Protein AF-A0A941UN58-F1 (afdb_monomer_lite)

Radius of gyration: 19.38 Å; chains: 1; bounding box: 45×36×51 Å

Sequence (206 aa):
MVASLGATIKMPNGKDLAALIVPTAYIPPTFPCPALAANNLCGIHANKPLRCRTMPFYPYREEQYQAETLSPRAGWACNTTPTAPVVFSHKKVVWREDFDRELAALRTQVPTMRTYATYMLRYTPLITGSLAKASIDRKGGQVITSLSSFLTATRNPDAQGIAEQQLSVLNMYIEKTAESKELAEYHLQYTRWAKEMSFLASTQTR

Structure (mmCIF, N/CA/C/O backbone):
data_AF-A0A941UN58-F1
#
_entry.id   AF-A0A941UN58-F1
#
loop_
_atom_site.group_PDB
_atom_site.id
_atom_site.type_symbol
_atom_site.label_atom_id
_atom_site.label_alt_id
_atom_site.label_comp_id
_atom_site.label_asym_id
_atom_site.label_entity_id
_atom_site.label_seq_id
_atom_site.pdbx_PDB_ins_code
_atom_site.Cartn_x
_atom_site.Cartn_y
_atom_site.Cartn_z
_atom_site.occupancy
_atom_site.B_iso_or_equiv
_atom_site.auth_seq_id
_atom_site.auth_comp_id
_atom_site.auth_asym_id
_atom_site.auth_atom_id
_atom_site.pdbx_PDB_model_num
ATOM 1 N N . MET A 1 1 ? -7.756 3.978 -16.737 1.00 73.19 1 MET A N 1
ATOM 2 C CA . MET A 1 1 ? -7.179 2.787 -16.065 1.00 73.19 1 MET A CA 1
ATOM 3 C C . MET A 1 1 ? -7.389 2.751 -14.545 1.00 73.19 1 MET A C 1
ATOM 5 O O . MET A 1 1 ? -7.778 1.711 -14.030 1.00 73.19 1 MET A O 1
ATOM 9 N N . VAL A 1 2 ? -7.182 3.844 -13.799 1.00 77.94 2 VAL A N 1
ATOM 10 C CA . VAL A 1 2 ? -7.379 3.832 -12.329 1.00 77.94 2 VAL A CA 1
ATOM 11 C C . VAL A 1 2 ? -8.813 3.462 -11.930 1.00 77.94 2 VAL A C 1
ATOM 13 O O . VAL A 1 2 ? -9.005 2.582 -11.099 1.00 77.94 2 VAL A O 1
ATOM 16 N N . ALA A 1 3 ? -9.824 4.035 -12.591 1.00 81.56 3 ALA A N 1
ATOM 17 C CA . ALA A 1 3 ? -11.232 3.742 -12.297 1.00 81.56 3 ALA A CA 1
ATOM 18 C C . ALA A 1 3 ? -11.618 2.255 -12.479 1.00 81.56 3 ALA A C 1
ATOM 20 O O . ALA A 1 3 ? -12.545 1.772 -11.832 1.00 81.56 3 ALA A O 1
ATOM 21 N N . SER A 1 4 ? -10.905 1.508 -13.335 1.00 86.44 4 SER A N 1
ATOM 22 C CA . SER A 1 4 ? -11.160 0.077 -13.556 1.00 86.44 4 SER A CA 1
ATOM 23 C C . SER A 1 4 ? -10.474 -0.838 -12.540 1.00 86.44 4 SER A C 1
ATOM 25 O O . SER A 1 4 ? -10.894 -1.980 -12.402 1.00 86.44 4 SER A O 1
ATOM 27 N N . LEU A 1 5 ? -9.421 -0.365 -11.865 1.00 89.62 5 LEU A N 1
ATOM 28 C CA . LEU A 1 5 ? -8.646 -1.148 -10.890 1.00 89.62 5 LEU A CA 1
ATOM 29 C C . LEU A 1 5 ? -8.830 -0.675 -9.440 1.00 89.62 5 LEU A C 1
ATOM 31 O O . LEU A 1 5 ? -8.370 -1.343 -8.522 1.00 89.62 5 LEU A O 1
ATOM 35 N N . GLY A 1 6 ? -9.491 0.461 -9.229 1.00 90.62 6 GLY A N 1
ATOM 36 C CA . GLY A 1 6 ? -9.770 1.028 -7.914 1.00 90.62 6 GLY A CA 1
ATOM 37 C C . GLY A 1 6 ? -11.257 1.309 -7.699 1.00 90.62 6 GLY A C 1
ATOM 38 O O . GLY A 1 6 ? -12.130 0.535 -8.104 1.00 90.62 6 GLY A O 1
ATOM 39 N N . ALA A 1 7 ? -11.543 2.440 -7.059 1.00 93.12 7 ALA A N 1
ATOM 40 C CA . ALA A 1 7 ? -12.893 2.909 -6.778 1.00 93.12 7 ALA A CA 1
ATOM 41 C C . ALA A 1 7 ? -13.136 4.295 -7.388 1.00 93.12 7 ALA A C 1
ATOM 43 O O . ALA A 1 7 ? -12.219 5.107 -7.504 1.00 93.12 7 ALA A O 1
ATOM 44 N N . THR A 1 8 ? -14.388 4.573 -7.744 1.00 93.62 8 THR A N 1
ATOM 45 C CA . THR A 1 8 ? -14.839 5.917 -8.118 1.00 93.62 8 THR A CA 1
ATOM 46 C C . THR A 1 8 ? -15.608 6.508 -6.946 1.00 93.62 8 THR A C 1
ATOM 48 O O . THR A 1 8 ? -16.540 5.886 -6.440 1.00 93.62 8 THR A O 1
ATOM 51 N N . ILE A 1 9 ? -15.211 7.698 -6.512 1.00 91.69 9 ILE A N 1
ATOM 52 C CA . ILE A 1 9 ? -15.760 8.395 -5.352 1.00 91.69 9 ILE A CA 1
ATOM 53 C C . ILE A 1 9 ? -16.457 9.666 -5.832 1.00 91.69 9 ILE A C 1
ATOM 55 O O . ILE A 1 9 ? -15.855 10.483 -6.525 1.00 91.69 9 ILE A O 1
ATOM 59 N N . LYS A 1 10 ? -17.719 9.845 -5.434 1.00 90.12 10 LYS A N 1
ATOM 60 C CA . LYS A 1 10 ? -18.462 11.096 -5.625 1.00 90.12 10 LYS A CA 1
ATOM 61 C C . LYS A 1 10 ? -17.947 12.137 -4.634 1.00 90.12 10 LYS A C 1
ATOM 63 O O . LYS A 1 10 ? -18.044 11.943 -3.424 1.00 90.12 10 LYS A O 1
ATOM 68 N N . MET A 1 11 ? -17.405 13.235 -5.142 1.00 87.31 11 MET A N 1
ATOM 69 C CA . MET A 1 11 ? -16.899 14.334 -4.323 1.00 87.31 11 MET A CA 1
ATOM 70 C C . MET A 1 11 ? -18.022 15.327 -3.974 1.00 87.31 11 MET A C 1
ATOM 72 O O . MET A 1 11 ? -19.002 15.417 -4.717 1.00 87.31 11 MET A O 1
ATOM 76 N N . PRO A 1 12 ? -17.881 16.140 -2.906 1.00 81.38 12 PRO A N 1
ATOM 77 C CA . PRO A 1 12 ? -18.893 17.137 -2.530 1.00 81.38 12 PRO A CA 1
ATOM 78 C C . PRO A 1 12 ? -19.205 18.166 -3.628 1.00 81.38 12 PR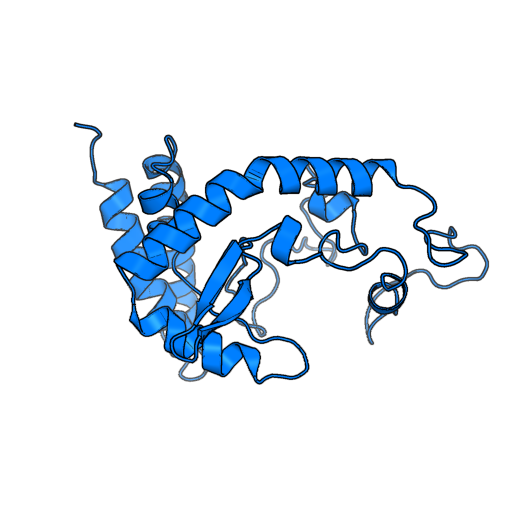O A C 1
ATOM 80 O O . PRO A 1 12 ? -20.306 18.697 -3.687 1.00 81.38 12 PRO A O 1
ATOM 83 N N . ASN A 1 13 ? -18.253 18.424 -4.530 1.00 82.69 13 ASN A N 1
ATOM 84 C CA . ASN A 1 13 ? -18.432 19.300 -5.693 1.00 82.69 13 ASN A CA 1
ATOM 85 C C . ASN A 1 13 ? -19.126 18.610 -6.890 1.00 82.69 13 ASN A C 1
ATOM 87 O O . ASN A 1 13 ? -19.114 19.150 -7.994 1.00 82.69 13 ASN A O 1
ATOM 91 N N . GLY A 1 14 ? -19.658 17.398 -6.702 1.00 84.31 14 GLY A N 1
ATOM 92 C CA . GLY A 1 14 ? -20.348 16.607 -7.721 1.00 84.31 14 GLY A CA 1
ATOM 93 C C . GLY A 1 14 ? -19.438 15.875 -8.713 1.00 84.31 14 GLY A C 1
ATOM 94 O O . GLY A 1 14 ? -19.939 15.072 -9.502 1.00 84.31 14 GLY A O 1
ATOM 95 N N . LYS A 1 15 ? -18.119 16.111 -8.686 1.00 88.94 15 LYS A N 1
ATOM 96 C CA . LYS A 1 15 ? -17.165 15.442 -9.581 1.00 88.94 15 LYS A CA 1
ATOM 97 C C . LYS A 1 15 ? -16.853 14.027 -9.103 1.00 88.94 15 LYS A C 1
ATOM 99 O O . LYS A 1 15 ? -16.841 13.750 -7.905 1.00 88.94 15 LYS A O 1
ATOM 104 N N . ASP A 1 16 ? -16.531 13.160 -10.054 1.00 91.38 16 ASP A N 1
ATOM 105 C CA . ASP A 1 16 ? -16.059 11.810 -9.774 1.00 91.38 16 ASP A CA 1
ATOM 106 C C . ASP A 1 16 ? -14.532 11.808 -9.640 1.00 91.38 16 ASP A C 1
ATOM 108 O O . ASP A 1 16 ? -13.813 12.318 -10.501 1.00 91.38 16 ASP A O 1
ATOM 112 N N . LEU A 1 17 ? -14.035 11.215 -8.558 1.00 91.06 17 LEU A N 1
ATOM 113 C CA . LEU A 1 17 ? -12.616 10.998 -8.311 1.00 91.06 17 LEU A CA 1
ATOM 114 C C . LEU A 1 17 ? -12.307 9.505 -8.416 1.00 91.06 17 LEU A C 1
ATOM 116 O O . LEU A 1 17 ? -12.854 8.697 -7.669 1.00 91.06 17 LEU A O 1
ATOM 120 N N . ALA A 1 18 ? -11.400 9.136 -9.319 1.00 91.44 18 ALA A N 1
ATOM 121 C CA . ALA A 1 18 ? -10.871 7.780 -9.377 1.00 91.44 18 ALA A CA 1
ATOM 122 C C . ALA A 1 18 ? -9.743 7.626 -8.346 1.00 91.44 18 ALA A C 1
ATOM 124 O O . ALA A 1 18 ? -8.711 8.288 -8.450 1.00 91.44 18 ALA A O 1
ATOM 125 N N . ALA A 1 19 ? -9.934 6.744 -7.370 1.00 91.62 19 ALA A N 1
ATOM 126 C CA . ALA A 1 19 ? -8.967 6.451 -6.324 1.00 91.62 19 ALA A CA 1
ATOM 127 C C . ALA A 1 19 ? -8.423 5.031 -6.485 1.00 91.62 19 ALA A C 1
ATOM 129 O O . ALA A 1 19 ? -9.181 4.060 -6.566 1.00 91.62 19 ALA A O 1
ATOM 130 N N . LEU A 1 20 ? -7.097 4.911 -6.498 1.00 91.94 20 LEU A N 1
ATOM 131 C CA . LEU A 1 20 ? -6.428 3.630 -6.339 1.00 91.94 20 LEU A CA 1
ATOM 132 C C . LEU A 1 20 ? -6.221 3.368 -4.845 1.00 91.94 20 LEU A C 1
ATOM 134 O O . LEU A 1 20 ? -5.680 4.218 -4.142 1.00 91.94 20 LEU A O 1
ATOM 138 N N . ILE A 1 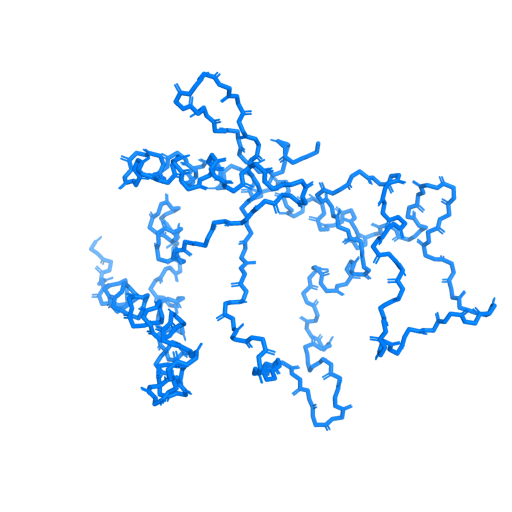21 ? -6.621 2.188 -4.380 1.00 93.12 21 ILE A N 1
ATOM 139 C CA . ILE A 1 21 ? -6.390 1.739 -3.007 1.00 93.12 21 ILE A CA 1
ATOM 140 C C . ILE A 1 21 ? -5.327 0.647 -3.072 1.00 93.12 21 ILE A C 1
ATOM 142 O O . ILE A 1 21 ? -5.502 -0.345 -3.776 1.00 93.12 21 ILE A O 1
ATOM 146 N N . VAL A 1 22 ? -4.211 0.853 -2.377 1.00 91.00 22 VAL A N 1
ATOM 147 C CA . VAL A 1 22 ? -3.083 -0.084 -2.344 1.00 91.00 22 VAL A CA 1
ATOM 148 C C . VAL A 1 22 ? -2.537 -0.205 -0.927 1.00 91.00 22 VAL A C 1
ATOM 150 O O . VAL A 1 22 ? -2.548 0.785 -0.191 1.00 91.00 22 VAL A O 1
ATOM 153 N N . PRO A 1 23 ? -2.014 -1.380 -0.542 1.00 90.19 23 PRO A N 1
ATOM 154 C CA . PRO A 1 23 ? -1.199 -1.477 0.655 1.00 90.19 23 PRO A CA 1
ATOM 155 C C . PRO A 1 23 ? 0.065 -0.631 0.474 1.00 90.19 23 PRO A C 1
ATOM 157 O O . PRO A 1 23 ? 0.680 -0.630 -0.596 1.00 90.19 23 PRO A O 1
ATOM 160 N N . THR A 1 24 ? 0.463 0.080 1.524 1.00 89.56 24 THR A N 1
ATOM 161 C CA . THR A 1 24 ? 1.693 0.871 1.534 1.00 89.56 24 THR A CA 1
ATOM 162 C C . THR A 1 24 ? 2.495 0.584 2.793 1.00 89.56 24 THR A C 1
ATOM 164 O O . THR A 1 24 ? 1.934 0.443 3.880 1.00 89.56 24 THR A O 1
ATOM 167 N N . ALA A 1 25 ? 3.815 0.496 2.647 1.00 90.12 25 ALA A N 1
ATOM 168 C CA . ALA A 1 25 ? 4.718 0.460 3.784 1.00 90.12 25 ALA A CA 1
ATOM 169 C C . ALA A 1 25 ? 4.926 1.898 4.270 1.00 90.12 25 ALA A C 1
ATOM 171 O O . ALA A 1 25 ? 5.585 2.697 3.606 1.00 90.12 25 ALA A O 1
ATOM 172 N N . TYR A 1 26 ? 4.347 2.233 5.419 1.00 93.75 26 TYR A N 1
ATOM 173 C CA . TYR A 1 26 ? 4.491 3.553 6.022 1.00 93.75 26 TYR A CA 1
ATOM 174 C C . TYR A 1 26 ? 5.748 3.581 6.895 1.00 93.75 26 TYR A C 1
ATOM 176 O O . TYR A 1 26 ? 5.681 3.308 8.089 1.00 93.75 26 TYR A O 1
ATOM 184 N N . ILE A 1 27 ? 6.906 3.825 6.279 1.00 93.06 27 ILE A N 1
ATOM 185 C CA . ILE A 1 27 ? 8.233 3.818 6.916 1.00 93.06 27 ILE A CA 1
ATOM 186 C C . ILE A 1 27 ? 8.887 5.189 6.689 1.00 93.06 27 ILE A C 1
ATOM 188 O O . ILE A 1 27 ? 8.798 5.694 5.565 1.00 93.06 27 ILE A O 1
ATOM 192 N N . PRO A 1 28 ? 9.558 5.793 7.692 1.00 94.19 28 PRO A N 1
ATOM 193 C CA . PRO A 1 28 ? 10.266 7.049 7.497 1.00 94.19 28 PRO A CA 1
ATOM 194 C C . PRO A 1 28 ? 11.301 6.943 6.370 1.00 94.19 28 PRO A C 1
ATOM 196 O O . PRO A 1 28 ? 12.021 5.946 6.314 1.00 94.19 28 PRO A O 1
ATOM 199 N N . PRO A 1 29 ? 11.458 7.968 5.513 1.00 90.44 29 PRO A N 1
ATOM 200 C CA . PRO A 1 29 ? 12.427 7.931 4.415 1.00 90.44 29 PRO A CA 1
ATOM 201 C C . PRO A 1 29 ? 13.883 7.758 4.866 1.00 90.44 29 PRO A C 1
ATOM 203 O O . PRO A 1 29 ? 14.720 7.322 4.084 1.00 90.44 29 PRO A O 1
ATOM 206 N N . THR A 1 30 ? 14.187 8.118 6.115 1.00 91.06 30 THR A N 1
ATOM 207 C CA . THR A 1 30 ? 15.514 7.986 6.727 1.00 91.06 30 THR A CA 1
ATOM 208 C C . THR A 1 30 ? 15.807 6.575 7.232 1.00 91.06 30 THR A C 1
ATOM 210 O O . THR A 1 30 ? 16.955 6.275 7.553 1.00 91.06 30 THR A O 1
ATOM 213 N N . PHE A 1 31 ? 14.803 5.697 7.322 1.00 91.69 31 PHE A N 1
ATOM 214 C CA . PHE A 1 31 ? 14.996 4.328 7.787 1.00 91.69 31 PHE A CA 1
ATOM 215 C C . PHE A 1 31 ? 15.304 3.397 6.610 1.00 91.69 31 PHE A C 1
ATOM 217 O O . PHE A 1 31 ? 14.686 3.514 5.547 1.00 91.69 31 PHE A O 1
ATOM 224 N N . PRO A 1 32 ? 16.226 2.432 6.782 1.00 87.44 32 PRO A N 1
ATOM 225 C CA . PRO A 1 32 ? 16.483 1.440 5.753 1.00 87.44 32 PRO A CA 1
ATOM 226 C C . PRO A 1 32 ? 15.243 0.569 5.526 1.00 87.44 32 PRO A C 1
ATOM 228 O O . PRO A 1 32 ? 14.436 0.335 6.430 1.00 87.44 32 PRO A O 1
ATOM 231 N N . CYS A 1 33 ? 15.112 0.043 4.308 1.00 86.19 33 CYS A N 1
ATOM 232 C CA . CYS A 1 33 ? 14.090 -0.953 4.016 1.00 86.19 33 CYS A CA 1
ATOM 233 C C . CYS A 1 33 ? 14.307 -2.184 4.920 1.00 86.19 33 CYS A C 1
ATOM 235 O O . CYS A 1 33 ? 15.404 -2.742 4.909 1.00 86.19 33 CYS A O 1
ATOM 237 N N . PRO A 1 34 ? 13.291 -2.664 5.660 1.00 86.75 34 PRO A N 1
ATOM 238 C CA . PRO A 1 34 ? 13.441 -3.822 6.546 1.00 86.75 34 PRO A CA 1
ATOM 239 C C . PRO A 1 34 ? 13.696 -5.126 5.779 1.00 86.75 34 PRO A C 1
ATOM 241 O O . PRO A 1 34 ? 14.166 -6.101 6.351 1.00 86.75 34 PRO A O 1
ATOM 244 N N . ALA A 1 35 ? 13.401 -5.143 4.477 1.00 86.31 35 ALA A N 1
ATOM 245 C CA . ALA A 1 35 ? 13.695 -6.256 3.586 1.00 86.31 35 ALA A CA 1
ATOM 246 C C . ALA A 1 35 ? 15.081 -6.147 2.924 1.00 86.31 35 ALA A C 1
ATOM 248 O O . ALA A 1 35 ? 15.351 -6.890 1.985 1.00 86.31 35 ALA A O 1
ATOM 249 N N . LEU A 1 36 ? 15.945 -5.215 3.335 1.00 86.31 36 LEU A N 1
ATOM 250 C CA . LEU A 1 36 ? 17.297 -5.091 2.795 1.00 86.31 36 LEU A CA 1
ATOM 251 C C . LEU A 1 36 ? 18.229 -6.114 3.465 1.00 86.31 36 LEU A C 1
ATOM 253 O O . LEU A 1 36 ? 18.356 -6.141 4.685 1.00 86.31 36 LEU A O 1
ATOM 257 N N . ALA A 1 37 ? 18.873 -6.966 2.670 1.00 86.25 37 ALA A N 1
ATOM 258 C CA . ALA A 1 37 ? 19.876 -7.917 3.137 1.00 86.25 37 ALA A CA 1
ATOM 259 C C . ALA A 1 37 ? 21.243 -7.237 3.342 1.00 86.25 37 ALA A C 1
ATOM 261 O O . ALA A 1 37 ? 21.474 -6.122 2.875 1.00 86.25 37 ALA A O 1
ATOM 262 N N . ALA A 1 38 ? 22.183 -7.931 3.996 1.00 87.56 38 ALA A N 1
ATOM 263 C CA . ALA A 1 38 ? 23.514 -7.395 4.322 1.00 87.56 38 ALA A CA 1
ATOM 264 C C . ALA A 1 38 ? 24.342 -6.965 3.093 1.00 87.56 38 ALA A C 1
ATOM 266 O O . ALA A 1 38 ? 25.227 -6.123 3.197 1.00 87.56 38 ALA A O 1
ATOM 267 N N . ASN A 1 39 ? 24.041 -7.518 1.917 1.00 85.31 39 ASN A N 1
ATOM 268 C CA . ASN A 1 39 ? 24.653 -7.144 0.641 1.00 85.31 39 ASN A CA 1
ATOM 269 C C . ASN A 1 39 ? 23.946 -5.964 -0.058 1.00 85.31 39 ASN A C 1
ATOM 271 O O . ASN A 1 39 ? 24.183 -5.734 -1.242 1.00 85.31 39 ASN A O 1
ATOM 275 N N . ASN A 1 40 ? 23.059 -5.244 0.638 1.00 80.38 40 ASN A N 1
ATOM 276 C CA . ASN A 1 40 ? 22.220 -4.171 0.097 1.00 80.38 40 ASN A CA 1
ATOM 277 C C . ASN A 1 40 ? 21.281 -4.604 -1.046 1.00 80.38 40 ASN A C 1
ATOM 279 O O . ASN A 1 40 ? 20.822 -3.769 -1.826 1.00 80.38 40 ASN A O 1
ATOM 283 N N . LEU A 1 41 ? 20.956 -5.899 -1.141 1.00 81.06 41 LEU A N 1
ATOM 284 C CA . LEU A 1 41 ? 19.946 -6.420 -2.065 1.00 81.06 41 LEU A CA 1
ATOM 285 C C . LEU A 1 41 ? 18.640 -6.748 -1.335 1.00 81.06 41 LEU A C 1
ATOM 287 O O . LEU A 1 41 ? 18.591 -6.897 -0.118 1.00 81.06 41 LEU A O 1
ATOM 291 N N . CYS A 1 42 ? 17.550 -6.853 -2.088 1.00 82.38 42 CYS A N 1
ATOM 292 C CA . CYS A 1 42 ? 16.226 -7.116 -1.536 1.00 82.38 42 CYS A CA 1
ATOM 293 C C . CYS A 1 42 ? 16.103 -8.579 -1.067 1.00 82.38 42 CYS A C 1
ATOM 295 O O . CYS A 1 42 ? 16.036 -9.484 -1.881 1.00 82.38 42 CYS A O 1
ATOM 297 N N . GLY A 1 43 ? 16.018 -8.853 0.231 1.00 85.44 43 GLY A N 1
ATOM 298 C CA . GLY A 1 43 ? 16.017 -10.210 0.795 1.00 85.44 43 GLY A CA 1
ATOM 299 C C . GLY A 1 43 ? 14.819 -11.103 0.428 1.00 85.44 43 GLY A C 1
ATOM 300 O O . GLY A 1 43 ? 14.869 -12.307 0.650 1.00 85.44 43 GLY A O 1
ATOM 301 N N . ILE A 1 44 ? 13.753 -10.570 -0.180 1.00 83.81 44 ILE A N 1
ATOM 302 C CA . ILE A 1 44 ? 12.529 -11.332 -0.514 1.00 83.81 44 ILE A CA 1
ATOM 303 C C . ILE A 1 44 ? 12.625 -12.148 -1.820 1.00 83.81 44 ILE A C 1
ATOM 305 O O . ILE A 1 44 ? 11.600 -12.568 -2.354 1.00 83.81 44 ILE A O 1
ATOM 309 N N . HIS A 1 45 ? 13.825 -12.377 -2.368 1.00 76.62 45 HIS A N 1
ATOM 310 C CA . HIS A 1 45 ? 14.002 -13.011 -3.684 1.00 76.62 45 HIS A CA 1
ATOM 311 C C . HIS A 1 45 ? 13.427 -14.433 -3.788 1.00 76.62 45 HIS A C 1
ATOM 313 O O . HIS A 1 45 ? 12.812 -14.744 -4.808 1.00 76.62 45 HIS A O 1
ATOM 319 N N . ALA A 1 46 ? 13.576 -15.274 -2.758 1.00 73.75 46 ALA A N 1
ATOM 320 C CA . ALA A 1 46 ? 13.128 -16.674 -2.803 1.00 73.75 46 ALA A CA 1
ATOM 321 C C . ALA A 1 46 ? 11.602 -16.808 -2.962 1.00 73.75 46 ALA A C 1
ATOM 323 O O . ALA A 1 46 ? 11.123 -17.659 -3.703 1.00 73.75 46 ALA A O 1
ATOM 324 N N . ASN A 1 47 ? 10.847 -15.906 -2.330 1.00 78.06 47 ASN A N 1
ATOM 325 C CA . ASN A 1 47 ? 9.384 -15.887 -2.345 1.00 78.06 47 ASN A CA 1
ATOM 326 C C . ASN A 1 47 ? 8.862 -14.583 -2.951 1.00 78.06 47 ASN A C 1
ATOM 328 O O . ASN A 1 47 ? 7.908 -13.992 -2.446 1.00 78.06 47 ASN A O 1
ATOM 332 N N . LYS A 1 48 ? 9.523 -14.106 -4.017 1.00 82.62 48 LYS A N 1
ATOM 333 C CA . LYS A 1 48 ? 9.242 -12.796 -4.611 1.00 82.62 48 LYS A CA 1
ATOM 334 C C . LYS A 1 48 ? 7.743 -12.681 -4.920 1.00 82.62 48 LYS A C 1
ATOM 336 O O . LYS A 1 48 ? 7.264 -13.450 -5.766 1.00 82.62 48 LYS A O 1
ATOM 341 N N . PRO A 1 49 ? 7.009 -11.752 -4.279 1.00 86.19 49 PRO A N 1
ATOM 342 C CA . PRO A 1 49 ? 5.588 -11.581 -4.534 1.00 86.19 49 PRO A CA 1
ATOM 343 C C . PRO A 1 49 ? 5.379 -11.110 -5.972 1.00 86.19 49 PRO A C 1
ATOM 345 O O . PRO A 1 49 ? 6.286 -10.545 -6.590 1.00 86.19 49 PRO A O 1
ATOM 348 N N . LEU A 1 50 ? 4.178 -11.337 -6.501 1.00 89.25 50 LEU A N 1
ATOM 349 C CA . LEU A 1 50 ? 3.846 -11.098 -7.906 1.00 89.25 50 LEU A CA 1
ATOM 350 C C . LEU A 1 50 ? 4.235 -9.684 -8.370 1.00 89.25 50 LEU A C 1
ATOM 352 O O . LEU A 1 50 ? 5.013 -9.546 -9.313 1.00 89.25 50 LEU A O 1
ATOM 356 N N . ARG A 1 51 ? 3.865 -8.651 -7.603 1.00 87.38 51 ARG A N 1
ATOM 357 C CA . ARG A 1 51 ? 4.274 -7.255 -7.828 1.00 87.38 51 ARG A CA 1
ATOM 358 C C . ARG A 1 51 ? 5.777 -7.072 -8.020 1.00 87.38 51 ARG A C 1
ATOM 360 O O . ARG A 1 51 ? 6.213 -6.318 -8.882 1.00 87.38 51 ARG A O 1
ATOM 367 N N . CYS A 1 52 ? 6.594 -7.734 -7.210 1.00 84.56 52 CYS A N 1
ATOM 368 C CA . CYS A 1 52 ? 8.044 -7.615 -7.307 1.00 84.56 52 CYS A CA 1
ATOM 369 C C . CYS A 1 52 ? 8.601 -8.329 -8.551 1.00 84.56 52 CYS A C 1
ATOM 371 O O . CYS A 1 52 ? 9.704 -7.994 -8.991 1.00 84.56 52 CYS A O 1
ATOM 373 N N . ARG A 1 53 ? 7.876 -9.299 -9.126 1.00 87.62 53 ARG A N 1
ATOM 374 C CA . ARG A 1 53 ? 8.214 -9.926 -10.417 1.00 87.62 53 ARG A CA 1
ATOM 375 C C . ARG A 1 53 ? 7.862 -9.020 -11.594 1.00 87.62 53 ARG A C 1
ATOM 377 O O . ARG A 1 53 ? 8.622 -8.973 -12.548 1.00 87.62 53 ARG A O 1
ATOM 384 N N . THR A 1 54 ? 6.787 -8.237 -11.489 1.00 87.38 54 THR A N 1
ATOM 385 C CA . THR A 1 54 ? 6.361 -7.315 -12.558 1.00 87.38 54 THR A CA 1
ATOM 386 C C . THR A 1 54 ? 7.158 -6.014 -12.632 1.00 87.38 54 THR A C 1
ATOM 388 O O . THR A 1 54 ? 6.962 -5.238 -13.566 1.00 87.38 54 THR A O 1
ATOM 391 N N . MET A 1 55 ? 7.997 -5.710 -11.635 1.00 83.62 55 MET A N 1
ATOM 392 C CA . MET A 1 55 ? 8.800 -4.483 -11.613 1.00 83.62 55 MET A CA 1
ATOM 393 C C . MET A 1 55 ? 9.691 -4.385 -12.867 1.00 83.62 55 MET A C 1
ATOM 395 O O . MET A 1 55 ? 10.350 -5.372 -13.192 1.00 83.62 55 MET A O 1
ATOM 399 N N . PRO A 1 56 ? 9.765 -3.216 -13.541 1.00 85.56 56 PRO A N 1
ATOM 400 C CA . PRO A 1 56 ? 9.315 -1.891 -13.094 1.00 85.56 56 PRO A CA 1
ATOM 401 C C . PRO A 1 56 ? 7.955 -1.454 -13.674 1.00 85.56 56 PRO A C 1
ATOM 403 O O . PRO A 1 56 ? 7.659 -0.259 -13.714 1.00 85.56 56 PRO A O 1
ATOM 406 N N . PHE A 1 57 ? 7.123 -2.383 -14.151 1.00 91.88 57 PHE A N 1
ATOM 407 C CA . PHE A 1 57 ? 5.832 -2.054 -14.754 1.00 91.88 57 PHE A CA 1
ATOM 408 C C . PHE A 1 57 ? 4.732 -1.852 -13.708 1.00 91.88 57 PHE A C 1
ATOM 410 O O . PHE A 1 57 ? 4.636 -2.570 -12.709 1.00 91.88 57 PHE A O 1
ATOM 417 N N . TYR A 1 58 ? 3.851 -0.888 -13.973 1.00 89.44 58 TYR A N 1
ATOM 418 C CA . TYR A 1 58 ? 2.751 -0.512 -13.091 1.00 89.44 58 TYR A CA 1
ATOM 419 C C . TYR A 1 58 ? 1.408 -0.757 -13.785 1.00 89.44 58 TYR A C 1
ATOM 421 O O . TYR A 1 58 ? 0.974 0.107 -14.542 1.00 89.44 58 TYR A O 1
ATOM 429 N N . PRO A 1 59 ? 0.685 -1.855 -13.492 1.00 89.31 59 PRO A N 1
ATOM 430 C CA . PRO A 1 59 ? -0.635 -2.148 -14.070 1.00 89.31 59 PRO A CA 1
ATOM 431 C C . PRO A 1 59 ? -1.708 -1.060 -13.912 1.00 89.31 59 PRO A C 1
ATOM 433 O O . PRO A 1 59 ? -2.772 -1.166 -14.506 1.00 89.31 59 PRO A O 1
ATOM 436 N N . TYR A 1 60 ? -1.454 -0.027 -13.106 1.00 86.62 60 TYR A N 1
ATOM 437 C CA . TYR A 1 60 ? -2.326 1.136 -12.921 1.00 86.62 60 TYR A CA 1
ATOM 438 C C . TYR A 1 60 ? -2.125 2.234 -13.981 1.00 86.62 60 TYR A C 1
ATOM 440 O O . TYR A 1 60 ? -2.948 3.148 -14.074 1.00 86.62 60 TYR A O 1
ATOM 448 N N . ARG A 1 61 ? -1.033 2.160 -14.754 1.00 88.25 61 ARG A N 1
ATOM 449 C CA . ARG A 1 61 ? -0.693 3.057 -15.864 1.00 88.25 61 ARG A CA 1
ATOM 450 C C . ARG A 1 61 ? -0.906 2.358 -17.199 1.00 88.25 61 ARG A C 1
ATOM 452 O O . ARG A 1 61 ? -0.600 1.174 -17.344 1.00 88.25 61 ARG A O 1
ATOM 459 N N . GLU A 1 62 ? -1.403 3.105 -18.183 1.00 87.88 62 GLU A N 1
ATOM 460 C CA . GLU A 1 62 ? -1.552 2.567 -19.533 1.00 87.88 62 GLU A CA 1
ATOM 461 C C . GLU A 1 62 ? -0.212 2.088 -20.069 1.00 87.88 62 GLU A C 1
ATOM 463 O O . GLU A 1 62 ? 0.824 2.711 -19.838 1.00 87.88 62 GLU A O 1
ATOM 468 N N . GLU A 1 63 ? -0.247 0.957 -20.770 1.00 90.81 63 GLU A N 1
ATOM 469 C CA . GLU A 1 63 ? 0.951 0.259 -21.226 1.00 90.81 63 GLU A CA 1
ATOM 470 C C . GLU A 1 63 ? 1.871 1.176 -22.041 1.00 90.81 63 GLU A C 1
ATOM 472 O O . GLU A 1 63 ? 3.081 1.204 -21.831 1.00 90.81 63 GLU A O 1
ATOM 477 N N . GLN A 1 64 ? 1.282 2.029 -22.879 1.00 92.44 64 GLN A N 1
ATOM 478 C CA . GLN A 1 64 ? 2.020 2.994 -23.689 1.00 92.44 64 GLN A CA 1
ATOM 479 C C . GLN A 1 64 ? 2.837 4.022 -22.892 1.00 92.44 64 GLN A C 1
ATOM 481 O O . GLN A 1 64 ? 3.779 4.591 -23.441 1.00 92.44 64 GLN A O 1
ATOM 486 N N . TYR A 1 65 ? 2.507 4.241 -21.616 1.00 91.31 65 TYR A N 1
ATOM 487 C CA . TYR A 1 65 ? 3.172 5.196 -20.724 1.00 91.31 65 TYR A CA 1
ATOM 488 C C . TYR A 1 65 ? 4.085 4.516 -19.693 1.00 91.31 65 TYR A C 1
ATOM 490 O O . TYR A 1 65 ? 4.576 5.168 -18.771 1.00 91.31 65 TYR A O 1
ATOM 498 N N . GLN A 1 66 ? 4.339 3.211 -19.827 1.00 91.38 66 GLN A N 1
ATOM 499 C CA . GLN A 1 66 ? 5.239 2.491 -18.920 1.00 91.38 66 GLN A CA 1
ATOM 500 C C . GLN A 1 66 ? 6.702 2.916 -19.080 1.00 91.38 66 GLN A C 1
ATOM 502 O O . GLN A 1 66 ? 7.461 2.814 -18.127 1.00 91.38 66 GLN A O 1
ATOM 507 N N . ALA A 1 67 ? 7.110 3.437 -20.244 1.00 90.25 67 ALA A N 1
ATOM 508 C CA . ALA A 1 67 ? 8.493 3.871 -20.473 1.00 90.25 67 ALA A CA 1
ATOM 509 C C . ALA A 1 67 ? 9.003 4.856 -19.404 1.00 90.25 67 ALA A C 1
ATOM 511 O O . ALA A 1 67 ? 10.161 4.785 -19.003 1.00 90.25 67 ALA A O 1
ATOM 512 N N . GLU A 1 68 ? 8.130 5.727 -18.890 1.00 86.56 68 GLU A N 1
ATOM 513 C CA . GLU A 1 68 ? 8.469 6.701 -17.845 1.00 86.56 68 GLU A CA 1
ATOM 514 C C . GLU A 1 68 ? 8.940 6.056 -16.536 1.00 86.56 68 GLU A C 1
ATOM 516 O O . GLU A 1 68 ? 9.643 6.689 -15.749 1.00 86.56 68 GLU A O 1
ATOM 521 N N . THR A 1 69 ? 8.540 4.809 -16.277 1.00 83.12 69 THR A N 1
ATOM 522 C CA . THR A 1 69 ? 8.879 4.087 -15.047 1.00 83.12 69 THR A CA 1
ATOM 523 C C . THR A 1 69 ? 10.143 3.245 -15.185 1.00 83.12 69 THR A C 1
ATOM 525 O O . THR A 1 69 ? 10.615 2.693 -14.192 1.00 83.12 69 THR A O 1
ATOM 528 N N . LEU A 1 70 ? 10.706 3.169 -16.395 1.00 86.38 70 LEU A N 1
ATOM 529 C CA . LEU A 1 70 ? 11.920 2.416 -16.708 1.00 86.38 70 LEU A CA 1
ATOM 530 C C . LEU A 1 70 ? 13.187 3.272 -16.642 1.00 86.38 70 LEU A C 1
ATOM 532 O O . LEU A 1 70 ? 14.286 2.726 -16.677 1.00 86.38 70 LEU A O 1
ATOM 536 N N . SER A 1 71 ? 13.048 4.595 -16.537 1.00 83.44 71 SER A N 1
ATOM 537 C CA . SER A 1 71 ? 14.179 5.511 -16.406 1.00 83.44 71 SER A CA 1
ATOM 538 C C . SER A 1 71 ? 14.908 5.273 -15.077 1.00 83.44 71 SER A C 1
ATOM 540 O O . SER A 1 71 ? 14.312 5.494 -14.014 1.00 83.44 71 SER A O 1
ATOM 542 N N . PRO A 1 72 ? 16.187 4.851 -15.099 1.00 81.19 72 PRO A N 1
ATOM 543 C CA . PRO A 1 72 ? 16.970 4.683 -13.884 1.00 81.19 72 PRO A CA 1
ATOM 544 C C . PRO A 1 72 ? 17.059 6.005 -13.127 1.00 81.19 72 PRO A C 1
ATOM 546 O O . PRO A 1 72 ? 17.267 7.066 -13.719 1.00 81.19 72 PRO A O 1
ATOM 549 N N . ARG A 1 73 ? 16.917 5.950 -11.803 1.00 78.69 73 ARG A N 1
ATOM 550 C CA . ARG A 1 73 ? 17.171 7.113 -10.949 1.00 78.69 73 ARG A CA 1
ATOM 551 C C . ARG A 1 73 ? 18.650 7.173 -10.586 1.00 78.69 73 ARG A C 1
ATOM 553 O O . ARG A 1 73 ? 19.346 6.159 -10.617 1.00 78.69 73 ARG A O 1
ATOM 560 N N . ALA A 1 74 ? 19.119 8.359 -10.206 1.00 79.75 74 ALA A N 1
ATOM 561 C CA . ALA A 1 74 ? 20.472 8.525 -9.688 1.00 79.75 74 ALA A CA 1
ATOM 562 C C . ALA A 1 74 ? 20.737 7.521 -8.548 1.00 79.75 74 ALA A C 1
ATOM 564 O O . ALA A 1 74 ? 19.915 7.370 -7.643 1.00 79.75 74 ALA A O 1
ATOM 565 N N . GLY A 1 75 ? 21.863 6.809 -8.631 1.00 74.19 75 GLY A N 1
ATOM 566 C CA . GLY A 1 75 ? 22.258 5.784 -7.659 1.00 74.19 75 GLY A CA 1
ATOM 567 C C . GLY A 1 75 ? 21.616 4.402 -7.844 1.00 74.19 75 GLY A C 1
ATOM 568 O O . GLY A 1 75 ? 21.921 3.500 -7.071 1.00 74.19 75 GLY A O 1
ATOM 569 N N . TRP A 1 76 ? 20.748 4.190 -8.841 1.00 77.81 76 TRP A N 1
ATOM 570 C CA . TRP A 1 76 ? 20.205 2.855 -9.124 1.00 77.81 76 TRP A CA 1
ATOM 571 C C . TRP A 1 76 ? 21.198 2.012 -9.932 1.00 77.81 76 TRP A C 1
ATOM 573 O O . TRP A 1 76 ? 21.684 2.443 -10.974 1.00 77.81 76 TRP A O 1
ATOM 583 N N . ALA A 1 77 ? 21.442 0.775 -9.494 1.00 75.31 77 ALA A N 1
ATOM 584 C CA . ALA A 1 77 ? 22.326 -0.188 -10.158 1.00 75.31 77 ALA A CA 1
ATOM 585 C C . ALA A 1 77 ? 21.653 -0.897 -11.359 1.00 75.31 77 ALA A C 1
ATOM 587 O O . ALA A 1 77 ? 21.709 -2.119 -11.491 1.00 75.31 77 ALA A O 1
ATOM 588 N N . CYS A 1 78 ? 20.952 -0.148 -12.215 1.00 80.38 78 CYS A N 1
ATOM 589 C CA . CYS A 1 78 ? 20.284 -0.705 -13.392 1.00 80.38 78 CYS A CA 1
ATOM 590 C C . CYS A 1 78 ? 21.301 -1.036 -14.494 1.00 80.38 78 CYS A C 1
ATOM 592 O O . CYS A 1 78 ? 22.131 -0.199 -14.839 1.00 80.38 78 CYS A O 1
ATOM 594 N N . ASN A 1 79 ? 21.195 -2.224 -15.098 1.00 84.25 79 ASN A N 1
ATOM 595 C CA . ASN A 1 79 ? 21.946 -2.540 -16.310 1.00 84.25 79 ASN A CA 1
ATOM 596 C C . ASN A 1 79 ? 21.335 -1.796 -17.511 1.00 84.25 79 ASN A C 1
ATOM 598 O O . ASN A 1 79 ? 20.234 -2.128 -17.945 1.00 84.25 79 ASN A O 1
ATOM 602 N N . THR A 1 80 ? 22.051 -0.802 -18.033 1.00 86.56 80 THR A N 1
ATOM 603 C CA . THR A 1 80 ? 21.665 -0.001 -19.206 1.00 86.56 80 THR A CA 1
ATOM 604 C C . THR A 1 80 ? 22.604 -0.204 -20.396 1.00 86.56 80 THR A C 1
ATOM 606 O O . THR A 1 80 ? 22.610 0.604 -21.326 1.00 86.56 80 THR A O 1
ATOM 609 N N . THR A 1 81 ? 23.427 -1.258 -20.377 1.00 88.94 81 THR A N 1
ATOM 610 C CA . THR A 1 81 ? 24.348 -1.545 -21.480 1.00 88.94 81 THR A CA 1
ATOM 611 C C . THR A 1 81 ? 23.580 -1.912 -22.755 1.00 88.94 81 THR A C 1
ATOM 613 O O . THR A 1 81 ? 22.439 -2.370 -22.685 1.00 88.94 81 THR A O 1
ATOM 616 N N . PRO A 1 82 ? 24.210 -1.817 -23.940 1.00 89.88 82 PRO A N 1
ATOM 617 C CA . PRO A 1 82 ? 23.610 -2.299 -25.189 1.00 89.88 82 PRO A CA 1
ATOM 618 C C . PRO A 1 82 ? 23.242 -3.792 -25.184 1.00 89.88 82 PRO A C 1
ATOM 620 O O . PRO A 1 82 ? 22.468 -4.240 -26.022 1.00 89.88 82 PRO A O 1
ATOM 623 N N . THR A 1 83 ? 23.804 -4.568 -24.253 1.00 92.38 83 THR A N 1
ATOM 624 C CA . THR A 1 83 ? 23.523 -5.997 -24.064 1.00 92.38 83 THR A CA 1
ATOM 625 C C . THR A 1 83 ? 22.411 -6.268 -23.050 1.00 92.38 83 THR A C 1
ATOM 627 O O . THR A 1 83 ? 22.049 -7.426 -22.841 1.00 92.38 83 THR A O 1
ATOM 630 N N . ALA A 1 84 ? 21.871 -5.232 -22.398 1.00 88.75 84 ALA A N 1
ATOM 631 C CA . ALA A 1 84 ? 20.752 -5.381 -21.484 1.00 88.75 84 ALA A CA 1
ATOM 632 C C . ALA A 1 84 ? 19.512 -5.906 -22.239 1.00 88.75 84 ALA A C 1
ATOM 634 O O . ALA A 1 84 ? 19.219 -5.435 -23.342 1.00 88.75 84 ALA A O 1
ATOM 635 N N . PRO A 1 85 ? 18.755 -6.862 -21.668 1.00 89.06 85 PRO A N 1
ATOM 636 C CA . PRO A 1 85 ? 17.534 -7.352 -22.293 1.00 89.06 85 PRO A CA 1
ATOM 637 C C . PRO A 1 85 ? 16.524 -6.228 -22.542 1.00 89.06 85 PRO A C 1
ATOM 639 O O . PRO A 1 85 ? 16.243 -5.414 -21.659 1.00 89.06 85 PRO A O 1
ATOM 642 N N . VAL A 1 86 ? 15.928 -6.211 -23.734 1.00 91.00 86 VAL A N 1
ATOM 643 C CA . VAL A 1 86 ? 14.861 -5.262 -24.068 1.00 91.00 86 VAL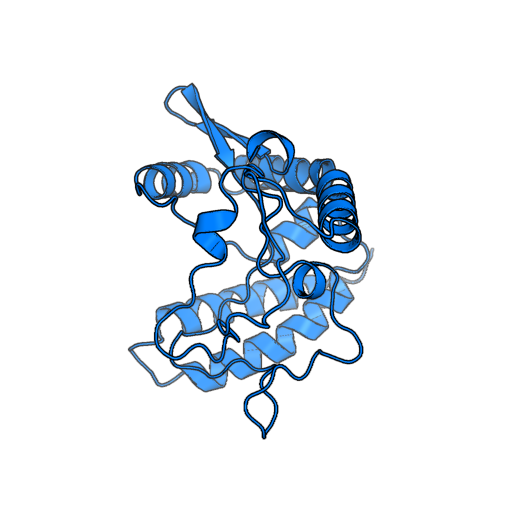 A CA 1
ATOM 644 C C . VAL A 1 86 ? 13.567 -5.707 -23.392 1.00 91.00 86 VAL A C 1
ATOM 646 O O . VAL A 1 86 ? 12.968 -6.707 -23.777 1.00 91.00 86 VAL A O 1
ATOM 649 N N . VAL A 1 87 ? 13.113 -4.943 -22.398 1.00 91.00 87 VAL A N 1
ATOM 650 C CA . VAL A 1 87 ? 11.880 -5.241 -21.642 1.00 91.00 87 VAL A CA 1
ATOM 651 C C . VAL A 1 87 ? 10.656 -4.460 -22.133 1.00 91.00 87 VAL A C 1
ATOM 653 O O . VAL A 1 87 ? 9.521 -4.855 -21.868 1.00 91.00 87 VAL A O 1
ATOM 656 N N . PHE A 1 88 ? 10.860 -3.365 -22.871 1.00 94.19 88 PHE A N 1
ATOM 657 C CA . PHE A 1 88 ? 9.798 -2.506 -23.398 1.00 94.19 88 PHE A CA 1
ATOM 658 C C . PHE A 1 88 ? 10.171 -1.968 -24.778 1.00 94.19 88 PHE A C 1
ATOM 660 O O . PHE A 1 88 ? 11.273 -1.458 -24.972 1.00 94.19 88 PHE A O 1
ATOM 667 N N . SER A 1 89 ? 9.261 -2.079 -25.743 1.00 94.06 89 SER A N 1
ATOM 668 C CA . SER A 1 89 ? 9.493 -1.670 -27.130 1.00 94.06 89 SER A CA 1
ATOM 669 C C . SER A 1 89 ? 8.172 -1.342 -27.817 1.00 94.06 89 SER A C 1
ATOM 671 O O . SER A 1 89 ? 7.146 -1.935 -27.499 1.00 94.06 89 SER A O 1
ATOM 673 N N . HIS A 1 90 ? 8.172 -0.380 -28.744 1.00 95.12 90 HIS A N 1
ATOM 674 C CA . HIS A 1 90 ? 6.969 0.036 -29.484 1.00 95.12 90 HIS A CA 1
ATOM 675 C C . HIS A 1 90 ? 5.747 0.291 -28.581 1.00 95.12 90 HIS A C 1
ATOM 677 O O . HIS A 1 90 ? 4.628 -0.109 -28.902 1.00 95.12 90 HIS A O 1
ATOM 683 N N . LYS A 1 91 ? 5.971 0.953 -27.435 1.00 94.19 91 LYS A N 1
ATOM 684 C CA . LYS A 1 91 ? 4.937 1.260 -26.431 1.00 94.19 91 LYS A CA 1
ATOM 685 C C . LYS A 1 91 ? 4.281 0.018 -25.792 1.00 94.19 91 LYS A C 1
ATOM 687 O O . LYS A 1 91 ? 3.155 0.110 -25.306 1.00 94.19 91 LYS A O 1
ATOM 692 N N . LYS A 1 92 ? 4.970 -1.128 -25.790 1.00 95.12 92 LYS A N 1
ATOM 693 C CA . LYS A 1 92 ? 4.488 -2.405 -25.251 1.00 95.12 92 LYS A CA 1
ATOM 694 C C . LYS A 1 92 ? 5.529 -3.097 -24.383 1.00 95.12 92 LYS A C 1
ATOM 696 O O . LYS A 1 92 ? 6.731 -3.011 -24.637 1.00 95.12 92 LYS A O 1
ATOM 701 N N . VAL A 1 93 ? 5.043 -3.815 -23.377 1.00 94.25 93 VAL A N 1
ATOM 702 C CA . VAL A 1 93 ? 5.858 -4.723 -22.567 1.00 94.25 93 VAL A CA 1
ATOM 703 C C . VAL A 1 93 ? 6.209 -5.946 -23.416 1.00 94.25 93 VAL A C 1
ATOM 705 O O . VAL A 1 93 ? 5.325 -6.536 -24.036 1.00 94.25 93 VAL A O 1
ATOM 708 N N . VAL A 1 94 ? 7.493 -6.313 -23.463 1.00 94.62 94 VAL A N 1
ATOM 709 C CA . VAL A 1 94 ? 7.976 -7.427 -24.300 1.00 94.62 94 VAL A CA 1
ATOM 710 C C . VAL A 1 94 ? 7.619 -8.779 -23.675 1.00 94.62 94 VAL A C 1
ATOM 712 O O . VAL A 1 94 ? 7.063 -9.633 -24.359 1.00 94.62 94 VAL A O 1
ATOM 715 N N . TRP A 1 95 ? 7.880 -8.959 -22.375 1.00 91.88 95 TRP A N 1
ATOM 716 C CA . TRP A 1 95 ? 7.546 -10.178 -21.622 1.00 91.88 95 TRP A CA 1
ATOM 717 C C . TRP A 1 95 ? 6.430 -9.885 -20.627 1.00 91.88 95 TRP A C 1
ATOM 719 O O . TRP A 1 95 ? 6.629 -9.188 -19.628 1.00 91.88 95 TRP A O 1
ATOM 729 N N . ARG A 1 96 ? 5.222 -10.349 -20.948 1.00 93.69 96 ARG A N 1
ATOM 730 C CA . ARG A 1 96 ? 3.993 -9.904 -20.286 1.00 93.69 96 ARG A CA 1
ATOM 731 C C . ARG A 1 96 ? 3.476 -10.849 -19.217 1.00 93.69 96 ARG A C 1
ATOM 733 O O . ARG A 1 96 ? 2.569 -10.454 -18.495 1.00 93.69 96 ARG A O 1
ATOM 740 N N . GLU A 1 97 ? 4.012 -12.058 -19.074 1.00 94.25 97 GLU A N 1
ATOM 741 C CA . GLU A 1 97 ? 3.392 -13.098 -18.246 1.00 94.25 97 GLU A CA 1
ATOM 742 C C . GLU A 1 97 ? 3.212 -12.643 -16.794 1.00 94.25 97 GLU A C 1
ATOM 744 O O . GLU A 1 97 ? 2.129 -12.767 -16.225 1.00 94.25 97 GLU A O 1
ATOM 749 N N . ASP A 1 98 ? 4.258 -12.073 -16.196 1.00 93.19 98 ASP A N 1
ATOM 750 C CA . ASP A 1 98 ? 4.195 -11.523 -14.842 1.00 93.19 98 ASP A CA 1
ATOM 751 C C . ASP A 1 98 ? 3.265 -10.303 -14.760 1.00 93.19 98 ASP A C 1
ATOM 753 O O . ASP A 1 98 ? 2.450 -10.215 -13.840 1.00 93.19 98 ASP A O 1
ATOM 757 N N . PHE A 1 99 ? 3.335 -9.394 -15.739 1.00 93.69 99 PHE A N 1
ATOM 758 C CA . PHE A 1 99 ? 2.489 -8.199 -15.801 1.00 93.69 99 PHE A CA 1
ATOM 759 C C . PHE A 1 99 ? 0.996 -8.543 -15.887 1.00 93.69 99 PHE A C 1
ATOM 761 O O . PHE A 1 99 ? 0.191 -8.000 -15.130 1.00 93.69 99 PHE A O 1
ATOM 768 N N . ASP A 1 100 ? 0.626 -9.459 -16.778 1.00 95.00 100 ASP A N 1
ATOM 769 C CA . ASP A 1 100 ? -0.758 -9.868 -16.998 1.00 95.00 100 ASP A CA 1
ATOM 770 C C . ASP A 1 100 ? -1.290 -10.673 -15.802 1.00 95.00 100 ASP A C 1
ATOM 772 O O . ASP A 1 100 ? -2.444 -10.483 -15.409 1.00 95.00 100 ASP A O 1
ATOM 776 N N . ARG A 1 101 ? -0.449 -11.495 -15.148 1.00 95.31 101 ARG A N 1
ATOM 777 C CA . ARG A 1 101 ? -0.801 -12.148 -13.875 1.00 95.31 101 ARG A CA 1
ATOM 778 C C . ARG A 1 101 ? -1.114 -11.128 -12.781 1.00 95.31 101 ARG A C 1
ATOM 780 O O . ARG A 1 101 ? -2.132 -11.266 -12.106 1.00 95.31 101 ARG A O 1
ATOM 787 N N . GLU A 1 102 ? -0.276 -10.108 -12.600 1.00 93.81 102 GLU A N 1
ATOM 788 C CA . GLU A 1 102 ? -0.533 -9.049 -11.611 1.00 93.81 102 GLU A CA 1
ATOM 789 C C . GLU A 1 102 ? -1.797 -8.270 -11.963 1.00 93.81 102 GLU A C 1
ATOM 791 O O . GLU A 1 102 ? -2.640 -8.046 -11.100 1.00 93.81 102 GLU A O 1
ATOM 796 N N . LEU A 1 103 ? -1.980 -7.899 -13.231 1.00 93.38 103 LEU A N 1
ATOM 797 C CA . LEU A 1 103 ? -3.182 -7.205 -13.679 1.00 93.38 103 LEU A CA 1
ATOM 798 C C . LEU A 1 103 ? -4.450 -8.026 -13.400 1.00 93.38 103 LEU A C 1
ATOM 800 O O . LEU A 1 103 ? -5.449 -7.471 -12.937 1.00 93.38 103 LEU A O 1
ATOM 804 N N . ALA A 1 104 ? -4.417 -9.336 -13.646 1.00 94.75 104 ALA A N 1
ATOM 805 C CA . ALA A 1 104 ? -5.513 -10.235 -13.309 1.00 94.75 104 ALA A CA 1
ATOM 806 C C . ALA A 1 104 ? -5.755 -10.286 -11.791 1.00 94.75 104 ALA A C 1
ATOM 808 O O . ALA A 1 104 ? -6.892 -10.106 -11.355 1.00 94.75 104 ALA A O 1
ATOM 809 N N . ALA A 1 105 ? -4.699 -10.438 -10.986 1.00 94.25 105 ALA A N 1
ATOM 810 C CA . ALA A 1 105 ? -4.786 -10.461 -9.526 1.00 94.25 105 ALA A CA 1
ATOM 811 C C . ALA A 1 105 ? -5.309 -9.144 -8.927 1.00 94.25 105 ALA A C 1
ATOM 813 O O . ALA A 1 105 ? -5.979 -9.152 -7.900 1.00 94.25 105 ALA A O 1
ATOM 814 N N . LEU A 1 106 ? -5.040 -8.000 -9.556 1.00 93.56 106 LEU A N 1
ATOM 815 C CA . LEU A 1 106 ? -5.604 -6.715 -9.137 1.00 93.56 106 LEU A CA 1
ATOM 816 C C . LEU A 1 106 ? -7.088 -6.610 -9.485 1.00 93.56 106 LEU A C 1
ATOM 818 O O . LEU A 1 106 ? -7.875 -6.100 -8.692 1.00 93.56 106 LEU A O 1
ATOM 822 N N . ARG A 1 107 ? -7.494 -7.111 -10.658 1.00 94.75 107 ARG A N 1
ATOM 823 C CA . ARG A 1 107 ? -8.903 -7.102 -11.079 1.00 94.75 107 ARG A CA 1
ATOM 824 C C . ARG A 1 107 ? -9.790 -7.898 -10.127 1.00 94.75 107 ARG A C 1
ATOM 826 O O . ARG A 1 107 ? -10.898 -7.452 -9.841 1.00 94.75 107 ARG A O 1
ATOM 833 N N . THR A 1 108 ? -9.307 -9.022 -9.595 1.00 95.56 108 THR A N 1
ATOM 834 C CA . THR A 1 108 ? -10.070 -9.814 -8.614 1.00 95.56 108 THR A CA 1
ATOM 835 C C . THR A 1 108 ? -10.266 -9.083 -7.282 1.00 95.56 108 THR A C 1
ATOM 837 O O . THR A 1 108 ? -11.231 -9.361 -6.578 1.00 95.56 108 THR A O 1
ATOM 840 N N . GLN A 1 109 ? -9.413 -8.108 -6.951 1.00 93.81 109 GLN A N 1
ATOM 841 C CA . GLN A 1 109 ? -9.503 -7.320 -5.715 1.00 93.81 109 GLN A CA 1
ATOM 842 C C . GLN A 1 109 ? -10.459 -6.122 -5.823 1.00 93.81 109 GLN A C 1
ATOM 844 O O . GLN A 1 109 ? -10.849 -5.554 -4.801 1.00 93.81 109 GLN A O 1
ATOM 849 N N . VAL A 1 110 ? -10.867 -5.730 -7.038 1.00 94.94 110 VAL A N 1
ATOM 850 C CA . VAL A 1 110 ? -11.691 -4.530 -7.282 1.00 94.94 110 VAL A CA 1
ATOM 851 C C . VAL A 1 110 ? -12.985 -4.502 -6.457 1.00 94.94 110 VAL A C 1
ATOM 853 O O . VAL A 1 110 ? -13.264 -3.455 -5.867 1.00 94.94 110 VAL A O 1
ATOM 856 N N . PRO A 1 111 ? -13.779 -5.590 -6.353 1.00 95.69 111 PRO A N 1
ATOM 857 C CA . PRO A 1 111 ? -14.983 -5.579 -5.523 1.00 95.69 111 PRO A CA 1
ATOM 858 C C . PRO A 1 111 ? -14.677 -5.242 -4.058 1.00 95.69 111 PRO A C 1
ATOM 860 O O . PRO A 1 111 ? -15.332 -4.380 -3.477 1.00 95.69 111 PRO A O 1
ATOM 863 N N . THR A 1 112 ? -13.623 -5.835 -3.493 1.00 95.75 112 THR A N 1
ATOM 864 C CA . THR A 1 112 ? -13.162 -5.576 -2.122 1.00 95.75 112 THR A CA 1
ATOM 865 C C . THR A 1 112 ? -12.734 -4.120 -1.932 1.00 95.75 112 THR A C 1
ATOM 867 O O . THR A 1 112 ? -13.125 -3.486 -0.951 1.00 95.75 112 THR A O 1
ATOM 870 N N . MET A 1 113 ? -11.993 -3.551 -2.891 1.00 95.50 113 MET A N 1
ATOM 871 C CA . MET A 1 113 ? -11.591 -2.138 -2.849 1.00 95.50 113 MET A CA 1
ATOM 872 C C . MET A 1 113 ? -12.796 -1.193 -2.879 1.00 95.50 113 MET A C 1
ATOM 874 O O . MET A 1 113 ? -12.811 -0.182 -2.179 1.00 95.50 113 MET A O 1
ATOM 878 N N . ARG A 1 114 ? -13.835 -1.525 -3.654 1.00 95.69 114 ARG A N 1
ATOM 879 C CA . ARG A 1 114 ? -15.078 -0.741 -3.708 1.00 95.69 114 ARG A CA 1
ATOM 880 C C . ARG A 1 114 ? -15.862 -0.826 -2.402 1.00 95.69 114 ARG A C 1
ATOM 882 O O . ARG A 1 114 ? -16.289 0.213 -1.909 1.00 95.69 114 ARG A O 1
ATOM 889 N N . THR A 1 115 ? -15.980 -2.015 -1.809 1.00 95.94 115 THR A N 1
ATOM 890 C CA . THR A 1 115 ? -16.578 -2.194 -0.474 1.00 95.94 115 THR A CA 1
ATOM 891 C C . THR A 1 115 ? -15.873 -1.327 0.562 1.00 95.94 115 THR A C 1
ATOM 893 O O . THR A 1 115 ? -16.527 -0.602 1.314 1.00 95.94 115 THR A O 1
ATOM 896 N N . TYR A 1 116 ? -14.538 -1.336 0.561 1.00 96.69 116 TYR A N 1
ATOM 897 C CA . TYR A 1 116 ? -13.757 -0.490 1.454 1.00 96.69 116 TYR A CA 1
ATOM 898 C C . TYR A 1 116 ? -13.990 1.005 1.202 1.00 96.69 116 TYR A C 1
ATOM 900 O O . TYR A 1 116 ? -14.249 1.749 2.145 1.00 96.69 116 TYR A O 1
ATOM 908 N N . ALA A 1 117 ? -13.980 1.453 -0.057 1.00 95.50 117 ALA A N 1
ATOM 909 C CA . ALA A 1 117 ? -14.255 2.849 -0.391 1.00 95.50 117 ALA A CA 1
ATOM 910 C C . ALA A 1 117 ? -15.637 3.298 0.116 1.00 95.50 117 ALA A C 1
ATOM 912 O O . ALA A 1 117 ? -15.751 4.343 0.754 1.00 95.50 117 ALA A O 1
ATOM 913 N N . THR A 1 118 ? -16.680 2.490 -0.101 1.00 95.12 118 THR A N 1
ATOM 914 C CA . THR A 1 118 ? -18.029 2.769 0.410 1.00 95.12 118 THR A CA 1
ATOM 915 C C . THR A 1 118 ? -18.055 2.845 1.936 1.00 95.12 118 THR A C 1
ATOM 917 O O . THR A 1 118 ? -18.667 3.759 2.490 1.00 95.12 118 THR A O 1
ATOM 920 N N . TYR A 1 119 ? -17.368 1.929 2.623 1.00 96.31 119 TYR A N 1
ATOM 921 C CA . TYR A 1 119 ? -17.240 1.961 4.078 1.00 96.31 119 TYR A CA 1
ATOM 922 C C . TYR A 1 119 ? -16.585 3.264 4.559 1.00 96.31 119 TYR A C 1
ATOM 924 O O . TYR A 1 119 ? -17.131 3.942 5.430 1.00 96.31 119 TYR A O 1
ATOM 932 N N . MET A 1 120 ? -15.464 3.662 3.952 1.00 95.50 120 MET A N 1
ATOM 933 C CA . MET A 1 120 ? -14.747 4.884 4.330 1.00 95.50 120 MET A CA 1
ATOM 934 C C . MET A 1 120 ? -15.586 6.142 4.114 1.00 95.50 120 MET A C 1
ATOM 936 O O . MET A 1 120 ? -15.58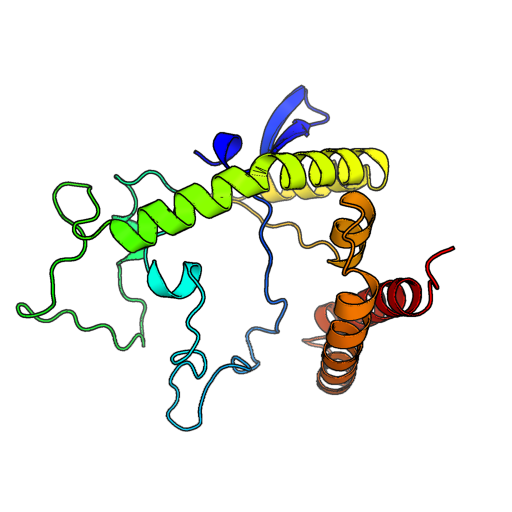6 7.029 4.963 1.00 95.50 120 MET A O 1
ATOM 940 N N . LEU A 1 121 ? -16.359 6.213 3.028 1.00 93.25 121 LEU A N 1
ATOM 941 C CA . LEU A 1 121 ? -17.260 7.344 2.786 1.00 93.25 121 LEU A CA 1
ATOM 942 C C . LEU A 1 121 ? -18.392 7.426 3.814 1.00 93.25 121 LEU A C 1
ATOM 944 O O . LEU A 1 121 ? -18.820 8.524 4.162 1.00 93.25 121 LEU A O 1
ATOM 948 N N . ARG A 1 122 ? -18.858 6.279 4.320 1.00 94.12 122 ARG A N 1
ATOM 949 C CA . ARG A 1 122 ? -19.924 6.215 5.324 1.00 94.12 122 ARG A CA 1
ATOM 950 C C . ARG A 1 122 ? -19.437 6.573 6.727 1.00 94.12 122 ARG A C 1
ATOM 952 O O . ARG A 1 122 ? -20.122 7.308 7.430 1.00 94.12 122 ARG A O 1
ATOM 959 N N . TYR A 1 123 ? -18.292 6.036 7.141 1.00 94.50 123 TYR A N 1
ATOM 960 C CA . TYR A 1 123 ? -17.823 6.112 8.532 1.00 94.50 123 TYR A CA 1
ATOM 961 C C . TYR A 1 123 ? -16.683 7.112 8.751 1.00 94.50 123 TYR A C 1
ATOM 963 O O . TYR A 1 123 ? -16.336 7.420 9.887 1.00 94.50 123 TYR A O 1
ATOM 971 N N . THR A 1 124 ? -16.102 7.657 7.684 1.00 92.69 124 THR A N 1
ATOM 972 C CA . THR A 1 124 ? -15.054 8.684 7.749 1.00 92.69 124 THR A CA 1
ATOM 973 C C . THR A 1 124 ? -15.331 9.780 6.715 1.00 92.69 124 THR A C 1
ATOM 975 O O . THR A 1 124 ? -14.519 10.010 5.822 1.00 92.69 124 THR A O 1
ATOM 978 N N . PRO A 1 125 ? -16.464 10.502 6.805 1.00 84.94 125 PRO A N 1
ATOM 979 C CA . PRO A 1 125 ? -16.902 11.433 5.756 1.00 84.94 125 PRO A CA 1
ATOM 980 C C . PRO A 1 125 ? -15.884 12.547 5.448 1.00 84.94 125 PRO A C 1
ATOM 982 O O . PRO A 1 125 ? -15.781 13.004 4.306 1.00 84.94 125 PRO A O 1
ATOM 985 N N . LEU A 1 126 ? -15.062 12.928 6.435 1.00 90.12 126 LEU A N 1
ATOM 986 C CA . LEU A 1 126 ? -13.980 13.907 6.275 1.00 90.12 126 LEU A CA 1
ATOM 987 C C . LEU A 1 126 ? -12.887 13.461 5.288 1.00 90.12 126 LEU A C 1
ATOM 989 O O . LEU A 1 126 ? -12.149 14.306 4.780 1.00 90.12 126 LEU A O 1
ATOM 993 N N . ILE A 1 127 ? -12.806 12.167 4.950 1.00 92.25 127 ILE A N 1
ATOM 994 C CA . ILE A 1 127 ? -11.842 11.655 3.968 1.00 92.25 127 ILE A CA 1
ATOM 995 C C . ILE A 1 127 ? -12.029 12.293 2.589 1.00 92.25 127 ILE A C 1
ATOM 997 O O . ILE A 1 127 ? -11.058 12.466 1.859 1.00 92.25 127 ILE A O 1
ATOM 1001 N N . THR A 1 128 ? -13.251 12.709 2.245 1.00 90.88 128 THR A N 1
ATOM 1002 C CA . THR A 1 128 ? -13.536 13.396 0.978 1.00 90.88 128 THR A CA 1
ATOM 1003 C C . THR A 1 128 ? -12.797 14.730 0.868 1.00 90.88 128 THR A C 1
ATOM 1005 O O . THR A 1 128 ? -12.300 15.060 -0.205 1.00 90.88 128 THR A O 1
ATOM 1008 N N . GLY A 1 129 ? -12.630 15.469 1.969 1.00 90.00 129 GLY A N 1
ATOM 1009 C CA . GLY A 1 129 ? -11.827 16.694 1.995 1.00 90.00 129 GLY A CA 1
ATOM 1010 C C . GLY A 1 129 ? -10.342 16.411 1.755 1.00 90.00 129 GLY A C 1
ATOM 1011 O O . GLY A 1 129 ? -9.707 17.070 0.930 1.00 90.00 129 GLY A O 1
ATOM 1012 N N . SER A 1 130 ? -9.802 15.378 2.410 1.00 91.06 130 SER A N 1
ATOM 1013 C CA . SER A 1 130 ? -8.414 14.937 2.213 1.00 91.06 130 SER A CA 1
ATOM 1014 C C . SER A 1 130 ? -8.160 14.463 0.783 1.00 91.06 130 SER A C 1
ATOM 1016 O O . SER A 1 130 ? -7.161 14.843 0.177 1.00 91.06 130 SER A O 1
ATOM 1018 N N . LEU A 1 131 ? -9.088 13.690 0.214 1.00 91.25 131 LEU A N 1
ATOM 1019 C CA . LEU A 1 131 ? -9.034 13.227 -1.171 1.00 91.25 131 LEU A CA 1
ATOM 1020 C C . LEU A 1 131 ? -9.132 14.391 -2.166 1.00 91.25 131 LEU A C 1
ATOM 1022 O O . LEU A 1 131 ? -8.379 14.425 -3.137 1.00 91.25 131 LEU A O 1
ATOM 1026 N N . ALA A 1 132 ? -10.000 15.376 -1.909 1.00 89.06 132 ALA A N 1
ATOM 1027 C CA . ALA A 1 132 ? -10.102 16.576 -2.736 1.00 89.06 132 ALA A CA 1
ATOM 1028 C C . ALA A 1 132 ? -8.775 17.340 -2.745 1.00 89.06 132 ALA A C 1
ATOM 1030 O O . ALA A 1 132 ? -8.250 17.642 -3.815 1.00 89.06 132 ALA A O 1
ATOM 1031 N N . LYS A 1 133 ? -8.193 17.585 -1.565 1.00 89.19 133 LYS A N 1
ATOM 1032 C CA . LYS A 1 133 ? -6.896 18.258 -1.431 1.00 89.19 133 LYS A CA 1
ATOM 1033 C C . LYS A 1 133 ? -5.783 17.484 -2.142 1.00 89.19 133 LYS A C 1
ATOM 1035 O O . LYS A 1 133 ? -5.015 18.081 -2.888 1.00 89.19 133 LYS A O 1
ATOM 1040 N N . ALA A 1 134 ? -5.729 16.166 -1.956 1.00 89.12 134 ALA A N 1
ATOM 1041 C CA . ALA A 1 134 ? -4.754 15.296 -2.608 1.00 89.12 134 ALA A CA 1
ATOM 1042 C C . ALA A 1 134 ? -4.888 15.306 -4.143 1.00 89.12 134 ALA A C 1
ATOM 1044 O O . ALA A 1 134 ? -3.886 15.251 -4.850 1.00 89.12 134 ALA A O 1
ATOM 1045 N N . SER A 1 135 ? -6.108 15.425 -4.675 1.00 86.88 135 SER A N 1
ATOM 1046 C CA . SER A 1 135 ? -6.354 15.436 -6.125 1.00 86.88 135 SER A CA 1
ATOM 1047 C C . SER A 1 135 ? -5.841 16.686 -6.853 1.00 86.88 135 SER A C 1
ATOM 1049 O O . SER A 1 135 ? -5.716 16.663 -8.074 1.00 86.88 135 SER A O 1
ATOM 1051 N N . ILE A 1 136 ? -5.539 17.768 -6.124 1.00 85.88 136 ILE A N 1
ATOM 1052 C CA . ILE A 1 136 ? -5.024 19.018 -6.706 1.00 85.88 136 ILE A CA 1
ATOM 1053 C C . ILE A 1 136 ? -3.547 18.876 -7.112 1.00 85.88 136 ILE A C 1
ATOM 1055 O O . ILE A 1 136 ? -3.086 19.585 -8.009 1.00 85.88 136 ILE A O 1
ATOM 1059 N N . ASP A 1 137 ? -2.797 17.960 -6.489 1.00 80.56 137 ASP A N 1
ATOM 1060 C CA . ASP A 1 137 ? -1.406 17.714 -6.863 1.00 80.56 137 ASP A CA 1
ATOM 1061 C C . ASP A 1 137 ? -1.331 17.151 -8.292 1.00 80.56 137 ASP A C 1
ATOM 1063 O O . ASP A 1 137 ? -1.922 16.115 -8.608 1.00 80.56 137 ASP A O 1
ATOM 1067 N N . ARG A 1 138 ? -0.557 17.816 -9.158 1.00 65.81 138 ARG A N 1
ATOM 1068 C CA . ARG A 1 138 ? -0.355 17.420 -10.561 1.00 65.81 138 ARG A CA 1
ATOM 1069 C C . ARG A 1 138 ? 0.239 16.018 -10.710 1.00 65.81 138 ARG A C 1
ATOM 1071 O O . ARG A 1 138 ? 0.078 15.413 -11.765 1.00 65.81 138 ARG A O 1
ATOM 1078 N N . LYS A 1 139 ? 0.932 15.504 -9.689 1.00 67.25 139 LYS A N 1
ATOM 1079 C CA . LYS A 1 139 ? 1.496 14.144 -9.680 1.00 67.25 139 LYS A CA 1
ATOM 1080 C C . LYS A 1 139 ? 0.542 13.097 -9.092 1.00 67.25 139 LYS A C 1
ATOM 1082 O O . LYS A 1 139 ? 0.883 11.915 -9.093 1.00 67.25 139 LYS A O 1
ATOM 1087 N N . GLY A 1 140 ? -0.643 13.517 -8.647 1.00 68.31 140 GLY A N 1
ATOM 1088 C CA . GLY A 1 140 ? -1.571 12.709 -7.868 1.00 68.31 140 GLY A CA 1
ATOM 1089 C C . GLY A 1 140 ? -1.133 12.643 -6.406 1.00 68.31 140 GLY A C 1
ATOM 1090 O O . GLY A 1 140 ? -0.028 12.204 -6.096 1.00 68.31 140 GLY A O 1
ATOM 1091 N N . GLY A 1 141 ? -1.996 13.094 -5.499 1.00 84.19 141 GLY A N 1
ATOM 1092 C CA . GLY A 1 141 ? -1.747 13.004 -4.065 1.00 84.19 141 GLY A CA 1
ATOM 1093 C C . GLY A 1 141 ? -2.108 11.639 -3.483 1.00 84.19 141 GLY A C 1
ATOM 1094 O O . GLY A 1 141 ? -2.742 10.798 -4.123 1.00 84.19 141 GLY A O 1
ATOM 1095 N N . GLN A 1 142 ? -1.717 11.435 -2.229 1.00 90.00 142 GLN A N 1
ATOM 1096 C CA . GLN A 1 142 ? -2.003 10.222 -1.472 1.00 90.00 142 GLN A CA 1
ATOM 1097 C C . GLN A 1 142 ? -2.697 10.578 -0.163 1.00 90.00 142 GLN A C 1
ATOM 1099 O O . GLN A 1 142 ? -2.406 11.601 0.455 1.00 90.00 142 GLN A O 1
ATOM 1104 N N . VAL A 1 143 ? -3.612 9.713 0.262 1.00 92.38 143 VAL A N 1
ATOM 1105 C CA . VAL A 1 143 ? -4.226 9.763 1.587 1.00 92.38 143 VAL A CA 1
ATOM 1106 C C . VAL A 1 143 ? -3.930 8.432 2.253 1.00 92.38 143 VAL A C 1
ATOM 1108 O O . VAL A 1 143 ? -4.298 7.382 1.726 1.00 92.38 143 VAL A O 1
ATOM 1111 N N . ILE A 1 144 ? -3.241 8.477 3.390 1.00 93.56 144 ILE A N 1
ATOM 1112 C CA . ILE A 1 144 ? -2.917 7.283 4.167 1.00 93.56 144 ILE A CA 1
ATOM 1113 C C . ILE A 1 144 ? -4.025 7.044 5.187 1.00 93.56 144 ILE A C 1
ATOM 1115 O O . ILE A 1 144 ? -4.510 7.969 5.835 1.00 93.56 144 ILE A O 1
ATOM 1119 N N . THR A 1 145 ? -4.439 5.789 5.298 1.00 93.69 145 THR A N 1
ATOM 1120 C CA . THR A 1 145 ? -5.491 5.325 6.205 1.00 93.69 145 THR A CA 1
ATOM 1121 C C . THR A 1 145 ? -5.008 4.075 6.926 1.00 93.69 145 THR A C 1
ATOM 1123 O O . THR A 1 145 ? -4.026 3.452 6.514 1.00 93.69 145 THR A O 1
ATOM 1126 N N . SER A 1 146 ? -5.667 3.719 8.025 1.00 93.56 146 SER A N 1
ATOM 1127 C CA . SER A 1 146 ? -5.271 2.556 8.807 1.00 93.56 146 SER A CA 1
ATOM 1128 C C . SER A 1 146 ? -5.678 1.246 8.135 1.00 93.56 146 SER A C 1
ATOM 1130 O O . SER A 1 146 ? -6.780 1.115 7.598 1.00 93.56 146 SER A O 1
ATOM 1132 N N . LEU A 1 147 ? -4.818 0.229 8.229 1.00 96.50 147 LEU A N 1
ATOM 1133 C CA . LEU A 1 147 ? -5.140 -1.123 7.760 1.00 96.50 147 LEU A CA 1
ATOM 1134 C C . LEU A 1 147 ? -6.322 -1.736 8.540 1.00 96.50 147 LEU A C 1
ATOM 1136 O O . LEU A 1 147 ? -7.094 -2.505 7.975 1.00 96.50 147 LEU A O 1
ATOM 1140 N N . SER A 1 148 ? -6.518 -1.354 9.805 1.00 96.00 148 SER A N 1
ATOM 1141 C CA . SER A 1 148 ? -7.633 -1.822 10.643 1.00 96.00 148 SER A CA 1
ATOM 1142 C C . SER A 1 148 ? -8.997 -1.486 10.015 1.00 96.00 148 SER A C 1
ATOM 1144 O O . SER A 1 148 ? -9.907 -2.320 10.005 1.00 96.00 148 SER A O 1
ATOM 1146 N N . SER A 1 149 ? -9.122 -0.295 9.413 1.00 95.75 149 SER A N 1
ATOM 1147 C CA . SER A 1 149 ? -10.335 0.145 8.721 1.00 95.75 149 SER A CA 1
ATOM 1148 C C . SER A 1 149 ? -10.641 -0.741 7.514 1.00 95.75 149 SER A C 1
ATOM 1150 O O . SER A 1 149 ? -11.796 -1.100 7.289 1.00 95.75 149 SER A O 1
ATOM 1152 N N . PHE A 1 150 ? -9.606 -1.161 6.783 1.00 96.75 150 PHE A N 1
ATOM 1153 C CA . PHE A 1 150 ? -9.733 -2.081 5.659 1.00 96.75 150 PHE A CA 1
ATOM 1154 C C . PHE A 1 150 ? -10.161 -3.479 6.116 1.00 96.75 150 PHE A C 1
ATOM 1156 O O . PHE A 1 150 ? -11.118 -4.033 5.571 1.00 96.75 150 PHE A O 1
ATOM 1163 N N . LEU A 1 151 ? -9.510 -4.032 7.144 1.00 96.81 151 LEU A N 1
ATOM 1164 C CA . LEU A 1 151 ? -9.856 -5.347 7.699 1.00 96.81 151 LEU A CA 1
ATOM 1165 C C . LEU A 1 151 ? -11.308 -5.383 8.197 1.00 96.81 151 LEU A C 1
ATOM 1167 O O . LEU A 1 151 ? -12.045 -6.323 7.899 1.00 96.81 151 LEU A O 1
ATOM 1171 N N . THR A 1 152 ? -11.744 -4.316 8.870 1.00 95.62 152 THR A N 1
ATOM 1172 C CA . THR A 1 152 ? -13.119 -4.166 9.365 1.00 95.62 152 THR A CA 1
ATOM 1173 C C . THR A 1 152 ? -14.125 -4.064 8.219 1.00 95.62 152 THR A C 1
ATOM 1175 O O . THR A 1 152 ? -15.105 -4.808 8.177 1.00 95.62 152 THR A O 1
ATOM 1178 N N . ALA A 1 153 ? -13.881 -3.171 7.256 1.00 96.62 153 ALA A N 1
ATOM 1179 C CA . ALA A 1 153 ? -14.787 -2.936 6.133 1.00 96.62 153 ALA A CA 1
ATOM 1180 C C . ALA A 1 153 ? -15.007 -4.180 5.270 1.00 96.62 153 ALA A C 1
ATOM 1182 O O . ALA A 1 153 ? -16.092 -4.392 4.730 1.00 96.62 153 ALA A O 1
ATOM 1183 N N . THR A 1 154 ? -13.957 -4.985 5.123 1.00 96.00 154 THR A N 1
ATOM 1184 C CA . THR A 1 154 ? -13.959 -6.179 4.277 1.00 96.00 154 THR A CA 1
ATOM 1185 C C . THR A 1 154 ? -14.371 -7.437 5.028 1.00 96.00 154 THR A C 1
ATOM 1187 O O . THR A 1 154 ? -14.524 -8.476 4.392 1.00 96.00 154 THR A O 1
ATOM 1190 N N . ARG A 1 155 ? -14.586 -7.344 6.352 1.00 95.44 155 ARG A N 1
ATOM 1191 C CA . ARG A 1 155 ? -14.836 -8.489 7.240 1.00 95.44 155 ARG A CA 1
ATOM 1192 C C . ARG A 1 155 ? -13.808 -9.593 7.001 1.00 95.44 155 ARG A C 1
ATOM 1194 O O . ARG A 1 155 ? -14.163 -10.749 6.785 1.00 95.44 155 ARG A O 1
ATOM 1201 N N . ASN A 1 156 ? -12.538 -9.196 6.947 1.00 94.94 156 ASN A N 1
ATOM 1202 C CA . ASN A 1 156 ? -11.461 -10.104 6.591 1.00 94.94 156 ASN A CA 1
ATOM 1203 C C . ASN A 1 156 ? -11.403 -11.264 7.610 1.00 94.94 156 ASN A C 1
ATOM 1205 O O . ASN A 1 156 ? -11.311 -10.987 8.808 1.00 94.94 156 ASN A O 1
ATOM 1209 N N . PRO A 1 157 ? -11.463 -12.535 7.168 1.00 95.00 157 PRO A N 1
ATOM 1210 C CA . PRO A 1 157 ? -11.487 -13.683 8.076 1.00 95.00 157 PRO A CA 1
ATOM 1211 C C . PRO A 1 157 ? -10.197 -13.814 8.897 1.00 95.00 157 PRO A C 1
ATOM 1213 O O . PRO A 1 157 ? -10.236 -14.301 10.021 1.00 95.00 157 PRO A O 1
ATOM 1216 N N . ASP A 1 158 ? -9.081 -13.302 8.378 1.00 96.12 158 ASP A N 1
ATOM 1217 C CA . ASP A 1 158 ? -7.766 -13.344 9.014 1.00 96.12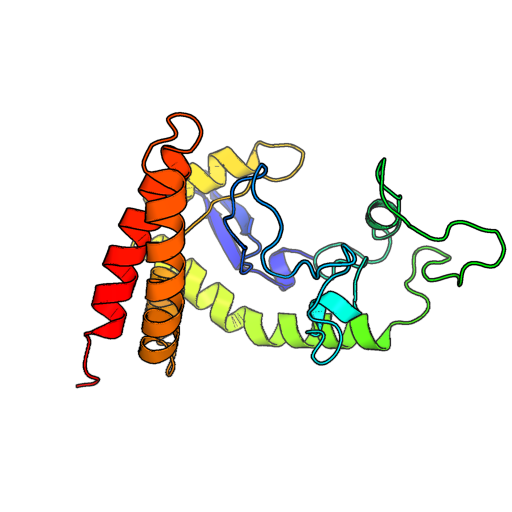 158 ASP A CA 1
ATOM 1218 C C . ASP A 1 158 ? -7.457 -12.057 9.799 1.00 96.12 158 ASP A C 1
ATOM 1220 O O . ASP A 1 158 ? -6.315 -11.829 10.204 1.00 96.12 158 ASP A O 1
ATOM 1224 N N . ALA A 1 159 ? -8.450 -11.181 10.011 1.00 96.19 159 ALA A N 1
ATOM 1225 C CA . ALA A 1 159 ? -8.245 -9.864 10.616 1.00 96.19 159 ALA A CA 1
ATOM 1226 C C . ALA A 1 159 ? -7.526 -9.930 11.969 1.00 96.19 159 ALA A C 1
ATOM 1228 O O . ALA A 1 159 ? -6.640 -9.113 12.214 1.00 96.19 159 ALA A O 1
ATOM 1229 N N . GLN A 1 160 ? -7.874 -10.903 12.817 1.00 95.81 160 GLN A N 1
ATOM 1230 C CA . GLN A 1 160 ? -7.249 -11.076 14.127 1.00 95.81 160 GLN A CA 1
ATOM 1231 C C . GLN A 1 160 ? -5.758 -11.423 13.990 1.00 95.81 160 GLN A C 1
ATOM 1233 O O . GLN A 1 160 ? -4.913 -10.711 14.528 1.00 95.81 160 GLN A O 1
ATOM 1238 N N . GLY A 1 161 ? -5.424 -12.456 13.208 1.00 96.56 161 GLY A N 1
ATOM 1239 C CA . GLY A 1 161 ? -4.035 -12.886 13.018 1.00 96.56 161 GLY A CA 1
ATOM 1240 C C . GLY A 1 161 ? -3.173 -11.821 12.334 1.00 96.56 161 GLY A C 1
ATOM 1241 O O . GLY A 1 161 ? -2.021 -11.607 12.713 1.00 96.56 161 GLY A O 1
ATOM 1242 N N . ILE A 1 162 ? -3.737 -11.086 11.370 1.00 96.44 162 ILE A N 1
ATOM 1243 C CA . ILE A 1 162 ? -3.058 -9.938 10.754 1.00 96.44 162 ILE A CA 1
ATOM 1244 C C . ILE A 1 162 ? -2.810 -8.844 11.799 1.00 96.44 162 ILE A C 1
ATOM 1246 O O . ILE A 1 162 ? -1.711 -8.292 11.851 1.00 96.44 162 ILE A O 1
ATOM 1250 N N . ALA A 1 163 ? -3.803 -8.525 12.633 1.00 96.94 163 ALA A N 1
ATOM 1251 C CA . ALA A 1 163 ? -3.673 -7.494 13.656 1.00 96.94 163 ALA A CA 1
ATOM 1252 C C . ALA A 1 163 ? -2.603 -7.844 14.700 1.00 96.94 163 ALA A C 1
ATOM 1254 O O . ALA A 1 163 ? -1.785 -6.987 15.033 1.00 96.94 163 ALA A O 1
ATOM 1255 N N . GLU A 1 164 ? -2.546 -9.099 15.152 1.00 96.12 164 GLU A N 1
ATOM 1256 C CA . GLU A 1 164 ? -1.514 -9.601 16.070 1.00 96.12 164 GLU A CA 1
ATOM 1257 C C . GLU A 1 164 ? -0.103 -9.436 15.484 1.00 96.12 164 GLU A C 1
ATOM 1259 O O . GLU A 1 164 ? 0.789 -8.883 16.135 1.00 96.12 164 GLU A O 1
ATOM 1264 N N . GLN A 1 165 ? 0.094 -9.833 14.223 1.00 95.75 165 GLN A N 1
ATOM 1265 C CA . GLN A 1 165 ? 1.383 -9.689 13.539 1.00 95.75 165 GLN A CA 1
ATOM 1266 C C . GLN A 1 165 ? 1.778 -8.218 13.355 1.00 95.75 165 GLN A C 1
ATOM 1268 O O . GLN A 1 165 ? 2.928 -7.841 13.588 1.00 95.75 165 GLN A O 1
ATOM 1273 N N . GLN A 1 166 ? 0.831 -7.367 12.948 1.00 95.88 166 GLN A N 1
ATOM 1274 C CA . GLN A 1 166 ? 1.094 -5.944 12.730 1.00 95.88 166 GLN A CA 1
ATOM 1275 C C . GLN A 1 166 ? 1.353 -5.190 14.035 1.00 95.88 166 GLN A C 1
ATOM 1277 O O . GLN A 1 166 ? 2.149 -4.254 14.036 1.00 95.88 166 GLN A O 1
ATOM 1282 N N . LEU A 1 167 ? 0.741 -5.595 15.149 1.00 96.31 167 LEU A N 1
ATOM 1283 C CA . LEU A 1 167 ? 0.931 -4.941 16.442 1.00 96.31 167 LEU A CA 1
ATOM 1284 C C . LEU A 1 167 ? 2.394 -4.992 16.899 1.00 96.31 167 LEU A C 1
ATOM 1286 O O . LEU A 1 167 ? 2.932 -3.978 17.341 1.00 96.31 167 LEU A O 1
ATOM 1290 N N . SER A 1 168 ? 3.061 -6.139 16.727 1.00 94.25 168 SER A N 1
ATOM 1291 C CA . SER A 1 168 ? 4.491 -6.278 17.036 1.00 94.25 168 SER A CA 1
ATOM 1292 C C . SER A 1 168 ? 5.346 -5.308 16.213 1.00 94.25 168 SER A C 1
ATOM 1294 O O . SER A 1 168 ? 6.205 -4.611 16.758 1.00 94.25 168 SER A O 1
ATOM 1296 N N . VAL A 1 169 ? 5.061 -5.200 14.912 1.00 94.94 169 VAL A N 1
ATOM 1297 C CA . VAL A 1 169 ? 5.767 -4.276 14.016 1.00 94.94 169 VAL A CA 1
ATOM 1298 C C . VAL A 1 169 ? 5.520 -2.826 14.436 1.00 94.94 169 VAL A C 1
ATOM 1300 O O . VAL A 1 169 ? 6.469 -2.059 14.564 1.00 94.94 169 VAL A O 1
ATOM 1303 N N . LEU A 1 170 ? 4.271 -2.441 14.698 1.00 97.12 170 LEU A N 1
ATOM 1304 C CA . LEU A 1 170 ? 3.928 -1.076 15.099 1.00 97.12 170 LEU A CA 1
ATOM 1305 C C . LEU A 1 170 ? 4.618 -0.683 16.410 1.00 97.12 170 LEU A C 1
ATOM 1307 O O . LEU A 1 170 ? 5.216 0.387 16.462 1.00 97.12 170 LEU A O 1
ATOM 1311 N N . ASN A 1 171 ? 4.623 -1.556 17.421 1.00 97.44 171 ASN A N 1
ATOM 1312 C CA . ASN A 1 171 ? 5.304 -1.297 18.694 1.00 97.44 171 ASN A CA 1
ATOM 1313 C C . ASN A 1 171 ? 6.815 -1.096 18.514 1.00 97.44 171 ASN A C 1
ATOM 1315 O O . ASN A 1 171 ? 7.368 -0.131 19.037 1.00 97.44 171 ASN A O 1
ATOM 1319 N N . MET A 1 172 ? 7.464 -1.919 17.685 1.00 96.38 172 MET A N 1
ATOM 1320 C CA . MET A 1 172 ? 8.877 -1.725 17.340 1.00 96.38 172 MET A CA 1
ATOM 1321 C C . MET A 1 172 ? 9.129 -0.341 16.715 1.00 96.38 172 MET A C 1
ATOM 1323 O O . MET A 1 172 ? 10.132 0.313 17.000 1.00 96.38 172 MET A O 1
ATOM 1327 N N . TYR A 1 173 ? 8.241 0.125 15.835 1.00 96.62 173 TYR A N 1
ATOM 1328 C CA . TYR A 1 173 ? 8.386 1.437 15.201 1.00 96.62 173 TYR A CA 1
ATOM 1329 C C . TYR A 1 173 ? 8.021 2.605 16.130 1.00 96.62 173 TYR A C 1
ATOM 1331 O O . TYR A 1 173 ? 8.597 3.684 15.984 1.00 96.62 173 TYR A O 1
ATOM 1339 N N . ILE A 1 174 ? 7.131 2.411 17.107 1.00 97.94 174 ILE A N 1
ATOM 1340 C CA . ILE A 1 174 ? 6.863 3.385 18.178 1.00 97.94 174 ILE A CA 1
ATOM 1341 C C . ILE A 1 174 ? 8.151 3.652 18.960 1.00 97.94 174 ILE A C 1
ATOM 1343 O O . ILE A 1 174 ? 8.541 4.811 19.091 1.00 97.94 174 ILE A O 1
ATOM 1347 N N . GLU A 1 175 ? 8.852 2.599 19.388 1.00 97.31 175 GLU A N 1
ATOM 1348 C CA . GLU A 1 175 ? 10.131 2.709 20.105 1.00 97.31 175 GLU A CA 1
ATOM 1349 C C . GLU A 1 175 ? 11.181 3.452 19.271 1.00 97.31 175 GLU A C 1
ATOM 1351 O O . GLU A 1 175 ? 11.770 4.428 19.729 1.00 97.31 175 GLU A O 1
ATOM 1356 N N . LYS A 1 176 ? 11.350 3.065 17.999 1.00 95.94 176 LYS A N 1
ATOM 1357 C CA . LYS A 1 176 ? 12.318 3.700 17.087 1.00 95.94 176 LYS A CA 1
ATOM 1358 C C . LYS A 1 176 ? 12.044 5.180 16.806 1.00 95.94 176 LYS A C 1
ATOM 1360 O O . LYS A 1 176 ? 12.933 5.874 16.321 1.00 95.94 176 LYS A O 1
ATOM 1365 N N . THR A 1 177 ? 10.821 5.654 17.035 1.00 97.44 177 THR A N 1
ATOM 1366 C CA . THR A 1 177 ? 10.409 7.031 16.717 1.00 97.44 177 THR A CA 1
ATOM 1367 C C . THR A 1 177 ? 10.179 7.911 17.945 1.00 97.44 177 THR A C 1
ATOM 1369 O O . THR A 1 177 ? 9.997 9.113 17.774 1.00 97.44 177 THR A O 1
ATOM 1372 N N . ALA A 1 178 ? 10.217 7.356 19.162 1.00 94.50 178 ALA A N 1
ATOM 1373 C CA . ALA A 1 178 ? 9.772 8.020 20.392 1.00 94.50 178 ALA A CA 1
ATOM 1374 C C . ALA A 1 178 ? 10.494 9.342 20.712 1.00 94.50 178 ALA A C 1
ATOM 1376 O O . ALA A 1 178 ? 9.874 10.277 21.214 1.00 94.50 178 ALA A O 1
ATOM 1377 N N . GLU A 1 179 ? 11.784 9.446 20.398 1.00 92.31 179 GLU A N 1
ATOM 1378 C CA . GLU A 1 179 ? 12.617 10.591 20.800 1.00 92.31 179 GLU A CA 1
ATOM 1379 C C . GLU A 1 179 ? 12.922 11.563 19.652 1.00 92.31 179 GLU A C 1
ATOM 1381 O O . GLU A 1 179 ? 13.558 12.600 19.850 1.00 92.31 179 GLU A O 1
ATOM 1386 N N . SER A 1 180 ? 12.450 11.269 18.436 1.00 94.31 180 SER A N 1
ATOM 1387 C CA . SER A 1 180 ? 12.730 12.101 17.268 1.00 94.31 180 SER A CA 1
ATOM 1388 C C . SER A 1 180 ? 11.566 13.034 16.950 1.00 94.31 180 SER A C 1
ATOM 1390 O O . SER A 1 180 ? 10.518 12.615 16.457 1.00 94.31 180 SER A O 1
ATOM 1392 N N . LYS A 1 181 ? 11.782 14.341 17.152 1.00 94.44 181 LYS A N 1
ATOM 1393 C CA . LYS A 1 181 ? 10.822 15.387 16.754 1.00 94.44 181 LYS A CA 1
ATOM 1394 C C . LYS A 1 181 ? 10.524 15.359 15.253 1.00 94.44 181 LYS A C 1
ATOM 1396 O O . LYS A 1 181 ? 9.396 15.626 14.852 1.00 94.44 181 LYS A O 1
ATOM 1401 N N . GLU A 1 182 ? 11.511 15.001 14.437 1.00 95.62 182 GLU A N 1
ATOM 1402 C CA . GLU A 1 182 ? 11.373 14.885 12.980 1.00 95.62 182 GLU A CA 1
ATOM 1403 C C . GLU A 1 182 ? 10.464 13.716 12.571 1.00 95.62 182 GLU A C 1
ATOM 1405 O O . GLU A 1 182 ? 9.895 13.719 11.482 1.00 95.62 182 GLU A O 1
ATOM 1410 N N . LEU A 1 183 ? 10.288 12.731 13.457 1.00 96.88 183 LEU A N 1
ATOM 1411 C CA . LEU A 1 183 ? 9.458 11.547 13.238 1.00 96.88 183 LEU A CA 1
ATOM 1412 C C . LEU A 1 183 ? 8.138 11.591 14.019 1.00 96.88 183 LEU A C 1
ATOM 1414 O O . LEU A 1 183 ? 7.421 10.592 14.054 1.00 96.88 183 LEU A O 1
ATOM 1418 N N . ALA A 1 184 ? 7.779 12.736 14.609 1.00 96.88 184 ALA A N 1
ATOM 1419 C CA . ALA A 1 184 ? 6.605 12.864 15.471 1.00 96.88 184 ALA A CA 1
ATOM 1420 C C . ALA A 1 184 ? 5.292 12.453 14.777 1.00 96.88 184 ALA A C 1
ATOM 1422 O O . ALA A 1 184 ? 4.438 11.815 15.394 1.00 96.88 184 ALA A O 1
ATOM 1423 N N . GLU A 1 185 ? 5.130 12.762 13.485 1.00 95.88 185 GLU A N 1
ATOM 1424 C CA . GLU A 1 185 ? 3.953 12.329 12.721 1.00 95.88 185 GLU A CA 1
ATOM 1425 C C . GLU A 1 185 ? 3.911 10.804 12.557 1.00 95.88 185 GLU A C 1
ATOM 1427 O O . GLU A 1 185 ? 2.865 10.194 12.774 1.00 95.88 185 GLU A O 1
ATOM 1432 N N . TYR A 1 186 ? 5.044 10.172 12.237 1.00 96.75 186 TYR A N 1
ATOM 1433 C CA . TYR A 1 186 ? 5.139 8.712 12.158 1.00 96.75 186 TYR A CA 1
ATOM 1434 C C . TYR A 1 186 ? 4.813 8.067 13.504 1.00 96.75 186 TYR A C 1
ATOM 1436 O O . TYR A 1 186 ? 3.956 7.187 13.562 1.00 96.75 186 TYR A O 1
ATOM 1444 N N . HIS A 1 187 ? 5.419 8.559 14.587 1.00 97.94 187 HIS A N 1
ATOM 1445 C CA . HIS A 1 187 ? 5.171 8.081 15.946 1.00 97.94 187 HIS A CA 1
ATOM 1446 C C . HIS A 1 187 ? 3.685 8.153 16.326 1.00 97.94 187 HIS A C 1
ATOM 1448 O O . HIS A 1 187 ? 3.115 7.192 16.856 1.00 97.94 187 HIS A O 1
ATOM 1454 N N . LEU A 1 188 ? 3.031 9.275 16.003 1.00 97.31 188 LEU A N 1
ATOM 1455 C CA . LEU A 1 188 ? 1.605 9.469 16.243 1.00 97.31 188 LEU A CA 1
ATOM 1456 C C . LEU A 1 188 ? 0.758 8.449 15.471 1.00 97.31 188 LEU A C 1
ATOM 1458 O O . LEU A 1 188 ? -0.168 7.872 16.045 1.00 97.31 188 LEU A O 1
ATOM 1462 N N . GLN A 1 189 ? 1.058 8.221 14.189 1.00 97.25 189 GLN A N 1
ATOM 1463 C CA . GLN A 1 189 ? 0.319 7.251 13.378 1.00 97.25 189 GLN A CA 1
ATOM 1464 C C . GLN A 1 189 ? 0.535 5.820 13.875 1.00 97.25 189 GLN A C 1
ATOM 1466 O O . GLN A 1 189 ? -0.441 5.091 14.036 1.00 97.25 189 GLN A O 1
ATOM 1471 N N . TYR A 1 190 ? 1.770 5.433 14.208 1.00 97.94 190 TYR A N 1
ATOM 1472 C CA . TYR A 1 190 ? 2.050 4.101 14.747 1.00 97.94 190 TYR A CA 1
ATOM 1473 C C . TYR A 1 190 ? 1.319 3.851 16.062 1.00 97.94 190 TYR A C 1
ATOM 1475 O O . TYR A 1 190 ? 0.670 2.819 16.201 1.00 97.94 190 TYR A O 1
ATOM 1483 N N . THR A 1 191 ? 1.335 4.817 16.982 1.00 98.06 191 THR A N 1
ATOM 1484 C CA . THR A 1 191 ? 0.606 4.724 18.257 1.00 98.06 191 THR A CA 1
ATOM 1485 C C . THR A 1 191 ? -0.901 4.569 18.042 1.00 98.06 191 THR A C 1
ATOM 1487 O O . THR A 1 191 ? -1.545 3.731 18.677 1.00 98.06 191 THR A O 1
ATOM 1490 N N . ARG A 1 192 ? -1.483 5.345 17.118 1.00 97.62 192 ARG A N 1
ATOM 1491 C CA . ARG A 1 192 ? -2.912 5.249 16.783 1.00 97.62 192 ARG A CA 1
ATOM 1492 C C . ARG A 1 192 ? -3.260 3.894 16.177 1.00 97.62 192 ARG A C 1
ATOM 1494 O O . ARG A 1 192 ? -4.179 3.235 16.657 1.00 97.62 192 ARG A O 1
ATOM 1501 N N . TRP A 1 193 ? -2.513 3.453 15.171 1.00 97.75 193 TRP A N 1
ATOM 1502 C CA . TRP A 1 193 ? -2.778 2.182 14.502 1.00 97.75 193 TRP A CA 1
ATOM 1503 C C . TRP A 1 193 ? -2.504 0.982 15.407 1.00 97.75 193 TRP A C 1
ATOM 1505 O O . TRP A 1 193 ? -3.228 -0.003 15.313 1.00 97.75 193 TRP A O 1
ATOM 1515 N N . ALA A 1 194 ? -1.539 1.062 16.329 1.00 97.94 194 ALA A N 1
ATOM 1516 C CA . ALA A 1 194 ? -1.303 0.019 17.327 1.00 97.94 194 ALA A CA 1
ATOM 1517 C C . ALA A 1 194 ? -2.527 -0.161 18.234 1.00 97.94 194 ALA A C 1
ATOM 1519 O O . ALA A 1 194 ? -2.959 -1.286 18.474 1.00 97.94 194 ALA A O 1
ATOM 1520 N N . LYS A 1 195 ? -3.148 0.943 18.670 1.00 97.75 195 LYS A N 1
ATOM 1521 C CA . LYS A 1 195 ? -4.395 0.901 19.449 1.00 97.75 195 LYS A CA 1
ATOM 1522 C C . LYS A 1 195 ? -5.563 0.294 18.662 1.00 97.75 195 LYS A C 1
ATOM 1524 O O . LYS A 1 195 ? -6.379 -0.427 19.223 1.00 97.75 195 LYS A O 1
ATOM 1529 N N . GLU A 1 196 ? -5.671 0.589 17.372 1.00 96.44 196 GLU A N 1
ATOM 1530 C CA . GLU A 1 196 ? -6.715 0.001 16.525 1.00 96.44 196 GLU A CA 1
ATOM 1531 C C . GLU A 1 196 ? -6.486 -1.500 16.294 1.00 96.44 196 GLU A C 1
ATOM 1533 O O . GLU A 1 196 ? -7.427 -2.291 16.361 1.00 96.44 196 GLU A O 1
ATOM 1538 N N . MET A 1 197 ? -5.235 -1.905 16.063 1.00 97.44 197 MET A N 1
ATOM 1539 C CA . MET A 1 197 ? -4.873 -3.312 15.893 1.00 97.44 197 MET A CA 1
ATOM 1540 C C . MET A 1 197 ? -5.041 -4.109 17.185 1.00 97.44 197 MET A C 1
ATOM 1542 O O . MET A 1 197 ? -5.502 -5.242 17.124 1.00 97.44 197 MET A O 1
ATOM 1546 N N . SER A 1 198 ? -4.758 -3.536 18.359 1.00 97.06 198 SER A N 1
ATOM 1547 C CA . SER A 1 198 ? -4.978 -4.238 19.630 1.00 97.06 198 SER A CA 1
ATOM 1548 C C . SER A 1 198 ? -6.459 -4.537 19.891 1.00 97.06 198 SER A C 1
ATOM 1550 O O . SER A 1 198 ? -6.791 -5.594 20.430 1.00 97.06 198 SER A O 1
ATOM 1552 N N . PHE A 1 199 ? -7.370 -3.665 19.446 1.00 95.00 199 PHE A N 1
ATOM 1553 C CA . PHE A 1 199 ? -8.806 -3.948 19.487 1.00 95.00 199 PHE A CA 1
ATOM 1554 C C . PHE A 1 199 ? -9.170 -5.132 18.578 1.00 95.00 199 PHE A C 1
ATOM 1556 O O . PHE A 1 199 ? -9.830 -6.069 19.020 1.00 95.00 199 PHE A O 1
ATOM 1563 N N . LEU A 1 200 ? -8.687 -5.144 17.332 1.00 94.19 200 LEU A N 1
ATOM 1564 C CA . LEU A 1 200 ? -8.943 -6.254 16.404 1.00 94.19 200 LEU A CA 1
ATOM 1565 C C . LEU A 1 200 ? -8.333 -7.579 16.880 1.00 94.19 200 LEU A C 1
ATOM 1567 O O . LEU A 1 200 ? -8.978 -8.615 16.760 1.00 94.19 200 LEU A O 1
ATOM 1571 N N . ALA A 1 201 ? -7.137 -7.544 17.465 1.00 94.00 201 ALA A N 1
ATOM 1572 C CA . ALA A 1 201 ? -6.461 -8.721 18.009 1.00 94.00 201 ALA A CA 1
ATOM 1573 C C . ALA A 1 201 ? -7.177 -9.312 19.238 1.00 94.00 201 ALA A C 1
ATOM 1575 O O . ALA A 1 201 ? -7.108 -10.511 19.479 1.00 94.00 201 ALA A O 1
ATOM 1576 N N . SER A 1 202 ? -7.874 -8.483 20.022 1.00 90.56 202 SER A N 1
ATOM 1577 C CA . SER A 1 202 ? -8.583 -8.918 21.237 1.00 90.56 202 SER A CA 1
ATOM 1578 C C . SER A 1 202 ? -10.046 -9.296 21.004 1.00 90.56 202 SER A C 1
ATOM 1580 O O . SER A 1 202 ? -10.698 -9.829 21.905 1.00 90.56 202 SER A O 1
ATOM 1582 N N . THR A 1 203 ? -10.583 -9.043 19.809 1.00 79.06 203 THR A N 1
ATOM 1583 C CA . THR A 1 203 ? -11.969 -9.384 19.492 1.00 79.06 203 THR A CA 1
ATOM 1584 C C . THR A 1 203 ? -12.061 -10.886 19.213 1.00 79.06 203 THR A C 1
ATOM 1586 O O . THR A 1 203 ? -11.896 -11.316 18.075 1.00 79.06 203 THR A O 1
ATOM 1589 N N . GLN A 1 204 ? -12.334 -11.697 20.244 1.00 56.38 204 GLN A N 1
ATOM 1590 C CA . GLN A 1 204 ? -12.785 -13.079 20.042 1.00 56.38 204 GLN A CA 1
ATOM 1591 C C . GLN A 1 204 ? -13.998 -13.054 19.112 1.00 56.38 204 GLN A C 1
ATOM 1593 O O . GLN A 1 204 ? -14.973 -12.342 19.372 1.00 56.38 204 GLN A O 1
ATOM 1598 N N . THR A 1 205 ? -13.922 -13.814 18.025 1.00 53.19 205 THR A N 1
ATOM 1599 C CA . THR A 1 205 ? -15.047 -14.089 17.134 1.00 53.19 205 THR A CA 1
ATOM 1600 C C . THR A 1 205 ? -16.199 -14.623 17.992 1.00 53.19 205 THR A C 1
ATOM 1602 O O . THR A 1 205 ? -16.117 -15.730 18.518 1.00 53.19 205 THR A O 1
ATOM 1605 N N 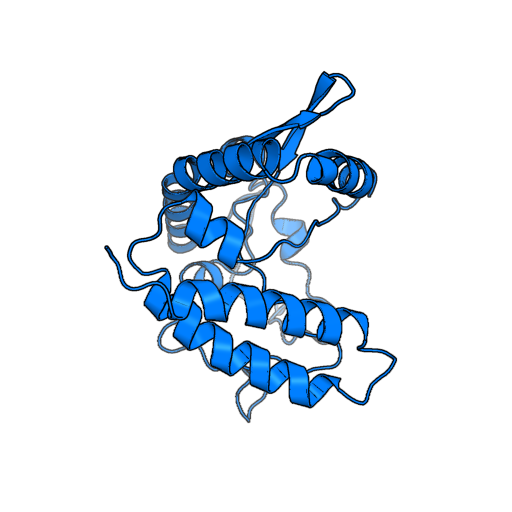. ARG A 1 206 ? -17.226 -13.795 18.219 1.00 41.41 206 ARG A N 1
ATOM 1606 C CA . ARG A 1 206 ? -18.521 -14.247 18.742 1.00 41.41 206 ARG A CA 1
ATOM 1607 C C . ARG A 1 206 ? -19.337 -14.860 17.620 1.00 41.41 206 ARG A C 1
ATOM 1609 O O . ARG A 1 206 ? -19.285 -14.294 16.504 1.00 41.41 206 ARG A O 1
#

pLDDT: mean 90.09, std 7.94, range [41.41, 98.06]

Foldseek 3Di:
DLVQLAPWDQFPVRDTDRDDDDDDDPDPPPDDDPQQDPVRDRVCVVVQDLVNVPPPADLNDQLLPRVVSVDDDPPDPDPPDPPDDDQDDPSHGPDCPSVVVVNVVSNVCHVLNHLLVVQCCVPPVCVSVVLVVQCVDPVGGDDDDAVLSSCVSNVPPCLQVVLVVVLVVLVVVLVVQVPDPVCVVVNVVSVVNNVSSVVSNPDDDD

Secondary structure (DSSP, 8-state):
-HHHHSEEEE-TTS-EEEE---------TTSPPTTB-TTSSBGGGTT--HHHHHTT--TTS-GGGGGGGSSPPTT-----STTS---EETTEES--HHHHHHHHHHHHHHHHHHHHHHHHHHH-TTHHHHHHHHHTSTT-------HHHHHHHHT-TTHHHHHHHHHHHHHHHHHHHTT-GGGHHHHHHHHHHHHHHHHHHH----